Protein AF-A0A3B9R3S3-F1 (afdb_monomer)

Sequence (191 aa):
MKMKLLFAICLLCFYLGQGQYVSVDTAFENELIAQGIDSEGVSDGRILLSDALSTTSLNLSGSVNLVNNPPGLGLLNINGIEFFTNLEILRIEGNNIIDLDLTQNTLLRELRAWNNDMETLLINGLVNLQTVGLNFNSLTNVDFSSNSAIQELDITDNNLTTISMGNKANLGKLTLSNNPNISALNISGVD

pLDDT: mean 87.1, std 18.42, range [36.62, 98.88]

Radius of gyration: 19.68 Å; Cα contacts (8 Å, |Δi|>4): 465; chains: 1; bounding box: 40×24×69 Å

Structure (mmCIF, N/CA/C/O backbone):
data_AF-A0A3B9R3S3-F1
#
_entry.id   AF-A0A3B9R3S3-F1
#
loop_
_atom_site.group_PDB
_atom_site.id
_atom_site.type_symbol
_atom_site.label_atom_id
_atom_site.label_alt_id
_atom_site.label_comp_id
_atom_site.label_asym_id
_atom_site.label_entity_id
_atom_site.label_seq_id
_atom_site.pdbx_PDB_ins_code
_atom_site.Cartn_x
_atom_site.Cartn_y
_atom_site.Cartn_z
_atom_site.occupancy
_atom_site.B_iso_or_equiv
_atom_site.auth_seq_id
_atom_site.auth_comp_id
_atom_site.auth_asym_id
_atom_site.auth_atom_id
_atom_site.pdbx_PDB_model_num
ATOM 1 N N . MET A 1 1 ? -16.351 11.121 -46.053 1.00 52.06 1 MET A N 1
ATOM 2 C CA . MET A 1 1 ? -16.240 10.363 -44.780 1.00 52.06 1 MET A CA 1
ATOM 3 C C . MET A 1 1 ? -15.275 9.174 -44.828 1.00 52.06 1 MET A C 1
ATOM 5 O O . MET A 1 1 ? -14.600 8.968 -43.833 1.00 52.06 1 MET A O 1
ATOM 9 N N . LYS A 1 2 ? -15.113 8.437 -45.941 1.00 46.41 2 LYS A N 1
ATOM 10 C CA . LYS A 1 2 ? -14.230 7.246 -45.983 1.00 46.41 2 LYS A CA 1
ATOM 11 C C . LYS A 1 2 ? -12.715 7.521 -45.843 1.00 46.41 2 LYS A C 1
ATOM 13 O O . LYS A 1 2 ? -12.017 6.701 -45.270 1.00 46.41 2 LYS A O 1
ATOM 18 N N . MET A 1 3 ? -12.213 8.689 -46.263 1.00 41.72 3 MET A N 1
ATOM 19 C CA . MET A 1 3 ? -10.769 9.002 -46.207 1.00 41.72 3 MET A CA 1
ATOM 20 C C . MET A 1 3 ? -10.276 9.499 -44.832 1.00 41.72 3 MET A C 1
ATOM 22 O O . MET A 1 3 ? -9.120 9.297 -44.488 1.00 41.72 3 MET A O 1
ATOM 26 N N . LYS A 1 4 ? -11.159 10.087 -44.006 1.00 38.28 4 LYS A N 1
ATOM 27 C CA . LYS A 1 4 ? -10.845 10.469 -42.611 1.00 38.28 4 LYS A CA 1
ATOM 28 C C . LYS A 1 4 ? -10.865 9.265 -41.662 1.00 38.28 4 LYS A C 1
ATOM 30 O O . LYS A 1 4 ? -10.096 9.231 -40.712 1.00 38.28 4 LYS A O 1
ATOM 35 N N . LEU A 1 5 ? -11.700 8.264 -41.957 1.00 36.84 5 LEU A N 1
ATOM 36 C CA . LEU A 1 5 ? -11.752 7.011 -41.203 1.00 36.84 5 LEU A CA 1
ATOM 37 C C . LEU A 1 5 ? -10.491 6.162 -41.434 1.00 36.84 5 LEU A C 1
ATOM 39 O O . LEU A 1 5 ? -9.974 5.587 -40.489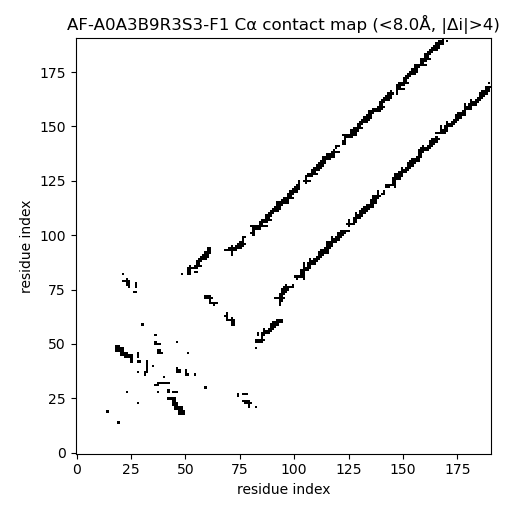 1.00 36.84 5 LEU A O 1
ATOM 43 N N . LEU A 1 6 ? -9.939 6.157 -42.654 1.00 36.62 6 LEU A N 1
ATOM 44 C CA . LEU A 1 6 ? -8.690 5.450 -42.960 1.00 36.62 6 LEU A CA 1
ATOM 45 C C . LEU A 1 6 ? -7.468 6.081 -42.262 1.00 36.62 6 LEU A C 1
ATOM 47 O O . LEU A 1 6 ? -6.590 5.359 -41.811 1.00 36.62 6 LEU A O 1
ATOM 51 N N . PHE A 1 7 ? -7.442 7.412 -42.104 1.00 41.38 7 PHE A N 1
ATOM 52 C CA . PHE A 1 7 ? -6.371 8.122 -41.387 1.00 41.38 7 PHE A CA 1
ATOM 53 C C . PHE A 1 7 ? -6.457 7.927 -39.863 1.00 41.38 7 PHE A C 1
ATOM 55 O O . PHE A 1 7 ? -5.432 7.756 -39.211 1.00 41.38 7 PHE A O 1
ATOM 62 N N . ALA A 1 8 ? -7.672 7.881 -39.301 1.00 40.78 8 ALA A N 1
ATOM 63 C CA . ALA A 1 8 ? -7.893 7.577 -37.885 1.00 40.78 8 ALA A CA 1
ATOM 64 C C . ALA A 1 8 ? -7.583 6.107 -37.550 1.00 40.78 8 ALA A C 1
ATOM 66 O O . ALA A 1 8 ? -6.965 5.833 -36.529 1.00 40.78 8 ALA A O 1
ATOM 67 N N . ILE A 1 9 ? -7.935 5.170 -38.440 1.00 44.53 9 ILE A N 1
ATOM 68 C CA . ILE A 1 9 ? -7.561 3.758 -38.298 1.00 44.53 9 ILE A CA 1
ATOM 69 C C . ILE A 1 9 ? -6.041 3.599 -38.442 1.00 44.53 9 ILE A C 1
ATOM 71 O O . ILE A 1 9 ? -5.448 2.925 -37.614 1.00 44.53 9 ILE A O 1
ATOM 75 N N . CYS A 1 10 ? -5.377 4.285 -39.383 1.00 40.34 10 CYS A N 1
ATOM 76 C CA . CYS A 1 10 ? -3.910 4.279 -39.462 1.00 40.34 10 CYS A CA 1
ATOM 77 C C . CYS A 1 10 ? -3.241 4.835 -38.191 1.00 40.34 10 CYS A C 1
ATOM 79 O O . CYS A 1 10 ? -2.271 4.242 -37.739 1.00 40.34 10 CYS A O 1
ATOM 81 N N . LEU A 1 11 ? -3.755 5.907 -37.577 1.00 42.34 11 LEU A N 1
ATOM 82 C CA . LEU A 1 11 ? -3.219 6.444 -36.314 1.00 42.34 11 LEU A CA 1
ATOM 83 C C . LEU A 1 11 ? -3.455 5.513 -35.111 1.00 42.34 11 LEU A C 1
ATOM 85 O O . LEU A 1 11 ? -2.566 5.384 -34.274 1.00 42.34 11 LEU A O 1
ATOM 89 N N . LEU A 1 12 ? -4.590 4.808 -35.054 1.00 44.38 12 LEU A N 1
ATOM 90 C CA . LEU A 1 12 ? -4.815 3.742 -34.069 1.00 44.38 12 LEU A CA 1
ATOM 91 C C . LEU A 1 12 ? -3.891 2.535 -34.311 1.00 44.38 12 LEU A C 1
ATOM 93 O O . LEU A 1 12 ? -3.345 1.993 -33.359 1.00 44.38 12 LEU A O 1
ATOM 97 N N . CYS A 1 13 ? -3.639 2.148 -35.565 1.00 45.53 13 CYS A N 1
ATOM 98 C CA . CYS A 1 13 ? -2.704 1.070 -35.903 1.00 45.53 13 CYS A CA 1
ATOM 99 C C . CYS A 1 13 ? -1.233 1.425 -35.622 1.00 45.53 13 CYS A C 1
ATOM 101 O O . CYS A 1 13 ? -0.450 0.523 -35.347 1.00 45.53 13 CYS A O 1
ATOM 103 N N . PHE A 1 14 ? -0.855 2.710 -35.663 1.00 43.12 14 PHE A N 1
ATOM 104 C CA . PHE A 1 14 ? 0.489 3.167 -35.283 1.00 43.12 14 PHE A CA 1
ATOM 105 C C . PHE A 1 14 ? 0.698 3.183 -33.758 1.00 43.12 14 PHE A C 1
ATOM 107 O O . PHE A 1 14 ? 1.792 2.857 -33.306 1.00 43.12 14 PHE A O 1
ATOM 114 N N . TYR A 1 15 ? -0.339 3.478 -32.963 1.00 45.41 15 TYR A N 1
ATOM 115 C CA . TYR A 1 15 ? -0.283 3.358 -31.496 1.00 45.41 15 TYR A CA 1
ATOM 116 C C . TYR A 1 15 ? -0.309 1.906 -31.006 1.00 45.41 15 TYR A C 1
ATOM 118 O O . TYR A 1 15 ? 0.273 1.603 -29.976 1.00 45.41 15 TYR A O 1
ATOM 126 N N . LEU A 1 16 ? -0.926 0.993 -31.758 1.00 46.12 16 LEU A N 1
ATOM 127 C CA . LEU A 1 16 ? -0.939 -0.442 -31.443 1.00 46.12 16 LEU A CA 1
ATOM 128 C C . LEU A 1 16 ? 0.417 -1.140 -31.683 1.00 46.12 16 LEU A C 1
ATOM 130 O O . LEU A 1 16 ? 0.543 -2.326 -31.393 1.00 46.12 16 LEU A O 1
ATOM 134 N N . GLY A 1 17 ? 1.410 -0.431 -32.237 1.00 47.78 17 GLY A N 1
ATOM 135 C CA . GLY A 1 17 ? 2.752 -0.951 -32.524 1.00 47.78 17 GLY A CA 1
ATOM 136 C C . GLY A 1 17 ? 3.866 -0.388 -31.638 1.00 47.78 17 GLY A C 1
ATOM 137 O O . GLY A 1 17 ? 5.027 -0.731 -31.850 1.00 47.78 17 GLY A O 1
ATOM 138 N N . GLN A 1 18 ? 3.548 0.489 -30.686 1.00 57.41 18 GLN A N 1
ATOM 139 C CA . GLN A 1 18 ? 4.473 0.965 -29.655 1.00 57.41 18 GLN A CA 1
ATOM 140 C C . GLN A 1 18 ? 3.858 0.601 -28.308 1.00 57.41 18 GLN A C 1
ATOM 142 O O . GLN A 1 18 ? 2.658 0.798 -28.117 1.00 57.41 18 GLN A O 1
ATOM 147 N N . GLY A 1 19 ? 4.646 0.036 -27.396 1.00 67.81 19 GLY A N 1
ATOM 148 C CA . GLY A 1 19 ? 4.168 -0.236 -26.048 1.00 67.81 19 GLY A CA 1
ATOM 149 C C . GLY A 1 19 ? 3.588 1.041 -25.431 1.00 67.81 19 GLY A C 1
ATOM 150 O O . GLY A 1 19 ? 4.163 2.119 -25.569 1.00 67.81 19 GLY A O 1
ATOM 151 N N . GLN A 1 20 ? 2.396 0.962 -24.838 1.00 89.81 20 GLN A N 1
ATOM 152 C CA . GLN A 1 20 ? 1.833 2.105 -24.124 1.00 89.81 20 GLN A CA 1
ATOM 153 C C . GLN A 1 20 ? 2.623 2.267 -22.827 1.00 89.81 20 GLN A C 1
ATOM 155 O O . GLN A 1 20 ? 2.639 1.338 -22.035 1.00 89.81 20 GLN A O 1
ATOM 160 N N . TYR A 1 21 ? 3.254 3.418 -22.609 1.00 94.69 21 TYR A N 1
ATOM 161 C CA . TYR A 1 21 ? 4.041 3.681 -21.402 1.00 94.69 21 TYR A CA 1
ATOM 162 C C . TYR A 1 21 ? 3.217 4.387 -20.328 1.00 94.69 21 TYR A C 1
ATOM 164 O O . TYR A 1 21 ? 2.340 5.200 -20.642 1.00 94.69 21 TYR A O 1
ATOM 172 N N . VAL A 1 22 ? 3.558 4.125 -19.071 1.00 95.81 22 VAL A N 1
ATOM 173 C CA . VAL A 1 22 ? 3.051 4.828 -17.887 1.00 95.81 22 VAL A CA 1
ATOM 174 C C . VAL A 1 22 ? 4.212 5.273 -17.007 1.00 95.81 22 VAL A C 1
ATOM 176 O O . VAL A 1 22 ? 5.243 4.612 -16.981 1.00 95.81 22 VAL A O 1
ATOM 179 N N . SER A 1 23 ? 4.067 6.408 -16.323 1.00 96.88 23 SER A N 1
ATOM 180 C CA . SER A 1 23 ? 5.135 6.952 -15.476 1.00 96.88 23 SER A CA 1
ATOM 181 C C . SER A 1 23 ? 5.177 6.242 -14.126 1.00 96.88 23 SER A C 1
ATOM 183 O O . SER A 1 23 ? 4.127 5.937 -13.562 1.00 96.88 23 SER A O 1
ATOM 185 N N . VAL A 1 24 ? 6.384 6.027 -13.611 1.00 97.19 24 VAL A N 1
ATOM 186 C CA . VAL A 1 24 ? 6.646 5.487 -12.272 1.00 97.19 24 VAL A CA 1
ATOM 187 C C . VAL A 1 24 ? 7.779 6.279 -11.610 1.00 97.19 24 VAL A C 1
ATOM 189 O O . VAL A 1 24 ? 8.595 6.899 -12.294 1.00 97.19 24 VAL A O 1
ATOM 192 N N . ASP A 1 25 ? 7.841 6.272 -10.279 1.00 97.81 25 ASP A N 1
ATOM 193 C CA . ASP A 1 25 ? 9.008 6.787 -9.552 1.00 97.81 25 ASP A CA 1
ATOM 194 C C . ASP A 1 25 ? 10.278 6.001 -9.920 1.00 97.81 25 ASP A C 1
ATOM 196 O O . ASP A 1 25 ? 10.246 4.779 -10.040 1.00 97.81 25 ASP A O 1
ATOM 200 N N . THR A 1 26 ? 11.410 6.688 -10.085 1.00 96.88 26 THR A N 1
ATOM 201 C CA . THR A 1 26 ? 12.667 6.067 -10.535 1.00 96.88 26 THR A CA 1
ATOM 202 C C . THR A 1 26 ? 13.215 5.029 -9.549 1.00 96.88 26 THR A C 1
ATOM 204 O O . THR A 1 26 ? 13.801 4.035 -9.972 1.00 96.88 26 THR A O 1
ATOM 207 N N . ALA A 1 27 ? 13.059 5.211 -8.233 1.00 96.31 27 ALA A N 1
ATOM 208 C CA . ALA A 1 27 ? 13.501 4.193 -7.277 1.00 96.31 27 ALA A CA 1
ATOM 209 C C . ALA A 1 27 ? 12.602 2.953 -7.358 1.00 96.31 27 ALA A C 1
ATOM 211 O O . ALA A 1 27 ? 13.110 1.835 -7.372 1.00 96.31 27 ALA A O 1
ATOM 212 N N . PHE A 1 28 ? 11.288 3.152 -7.497 1.00 97.50 28 PHE A N 1
ATOM 213 C CA . PHE A 1 28 ? 10.345 2.059 -7.727 1.00 97.50 28 PHE A CA 1
ATOM 214 C C . PHE A 1 28 ? 10.638 1.317 -9.045 1.00 97.50 28 PHE A C 1
ATOM 216 O O . PHE A 1 28 ? 10.723 0.092 -9.056 1.00 97.50 28 PHE A O 1
ATOM 223 N N . GLU A 1 29 ? 10.881 2.043 -10.134 1.00 98.25 29 GLU A N 1
ATOM 224 C CA . GLU A 1 29 ? 11.270 1.493 -11.436 1.00 98.25 29 GLU A CA 1
ATOM 225 C C . GLU A 1 29 ? 12.514 0.606 -11.355 1.00 98.25 29 GLU A C 1
ATOM 227 O O . GLU A 1 29 ? 12.517 -0.502 -11.882 1.00 98.25 29 GLU A O 1
ATOM 232 N N . ASN A 1 30 ? 13.556 1.048 -10.644 1.00 96.94 30 ASN A N 1
ATOM 233 C CA . ASN A 1 30 ? 14.771 0.252 -10.470 1.00 96.94 30 ASN A CA 1
ATOM 234 C C . ASN A 1 30 ? 14.487 -1.108 -9.811 1.00 96.94 30 ASN A C 1
ATOM 236 O O . ASN A 1 30 ? 15.112 -2.108 -10.169 1.00 96.94 30 ASN A O 1
ATOM 240 N N . GLU A 1 31 ? 13.514 -1.170 -8.902 1.00 96.69 31 GLU A N 1
ATOM 241 C CA . GLU A 1 31 ? 13.081 -2.427 -8.289 1.00 96.69 31 GLU A CA 1
ATOM 242 C C . GLU A 1 31 ? 12.241 -3.286 -9.240 1.00 96.69 31 GLU A C 1
ATOM 244 O O . GLU A 1 31 ? 12.360 -4.515 -9.238 1.00 96.69 31 GLU A O 1
ATOM 249 N N . LEU A 1 32 ? 11.436 -2.663 -10.106 1.00 97.56 32 LEU A N 1
ATOM 250 C CA . LEU A 1 32 ? 10.725 -3.363 -11.178 1.00 97.56 32 LEU A CA 1
ATOM 251 C C . LEU A 1 32 ? 11.705 -3.979 -12.186 1.00 97.56 32 LEU A C 1
ATOM 253 O O . LEU A 1 32 ? 11.522 -5.132 -12.581 1.00 97.56 32 LEU A O 1
ATOM 257 N N . ILE A 1 33 ? 12.776 -3.263 -12.542 1.00 97.94 33 ILE A N 1
ATOM 258 C CA . ILE A 1 33 ? 13.874 -3.770 -13.377 1.00 97.94 33 ILE A CA 1
ATOM 259 C C . ILE A 1 33 ? 14.577 -4.936 -12.676 1.00 97.94 33 ILE A C 1
ATOM 261 O O . ILE A 1 33 ? 14.791 -5.987 -13.282 1.00 97.94 33 ILE A O 1
ATOM 265 N N . ALA A 1 34 ? 14.905 -4.788 -11.388 1.00 95.38 34 ALA A N 1
ATOM 266 C CA . ALA A 1 34 ? 15.581 -5.829 -10.612 1.00 95.38 34 ALA A CA 1
ATOM 267 C C . ALA A 1 34 ? 14.763 -7.131 -10.522 1.00 95.38 34 ALA A C 1
ATOM 269 O O . ALA A 1 34 ? 15.337 -8.222 -10.480 1.00 95.38 34 ALA A O 1
ATOM 270 N N . GLN A 1 35 ? 13.431 -7.027 -10.533 1.00 95.44 35 GLN A N 1
ATOM 271 C CA . GLN A 1 35 ? 12.509 -8.167 -10.549 1.00 95.44 35 GLN A CA 1
ATOM 272 C C . GLN A 1 35 ? 12.192 -8.687 -11.961 1.00 95.44 35 GLN A C 1
ATOM 274 O O . GLN A 1 35 ? 11.501 -9.698 -12.091 1.00 95.44 35 GLN A O 1
ATOM 279 N N . GLY A 1 36 ? 12.695 -8.031 -13.012 1.00 96.94 36 GLY A N 1
ATOM 280 C CA . GLY A 1 36 ? 12.391 -8.360 -14.406 1.00 96.94 36 GLY A CA 1
ATOM 281 C C . GLY A 1 36 ? 10.941 -8.070 -14.807 1.00 96.94 36 GLY A C 1
ATOM 282 O O . GLY A 1 36 ? 10.453 -8.672 -15.761 1.00 96.94 36 GLY A O 1
ATOM 283 N N . ILE A 1 37 ? 10.254 -7.203 -14.055 1.00 97.38 37 ILE A N 1
ATOM 284 C CA . ILE A 1 37 ? 8.900 -6.733 -14.362 1.00 97.38 37 ILE A CA 1
ATOM 285 C C . ILE A 1 37 ? 8.968 -5.672 -15.454 1.00 97.38 37 ILE A C 1
ATOM 287 O O . ILE A 1 37 ? 8.250 -5.799 -16.437 1.00 97.38 37 ILE A O 1
ATOM 291 N N . ASP A 1 38 ? 9.838 -4.667 -15.303 1.00 97.75 38 ASP A N 1
ATOM 292 C CA . ASP A 1 38 ? 10.121 -3.731 -16.393 1.00 97.75 38 ASP A CA 1
ATOM 293 C C . ASP A 1 38 ? 10.941 -4.453 -17.467 1.00 97.75 38 ASP A C 1
ATOM 295 O O . ASP A 1 38 ? 12.149 -4.682 -17.328 1.00 97.75 38 ASP A O 1
ATOM 299 N N . SER A 1 39 ? 10.243 -4.876 -18.517 1.00 96.19 39 SER A N 1
ATOM 300 C CA . SER A 1 39 ? 10.773 -5.773 -19.542 1.00 96.19 39 SER A CA 1
ATOM 301 C C . SER A 1 39 ? 11.832 -5.121 -20.430 1.00 96.19 39 SER A C 1
ATOM 303 O O . SER A 1 39 ? 12.616 -5.823 -21.078 1.00 96.19 39 SER A O 1
ATOM 305 N N . GLU A 1 40 ? 11.882 -3.790 -20.447 1.00 94.94 40 GLU A N 1
ATOM 306 C CA . GLU A 1 40 ? 12.886 -3.032 -21.187 1.00 94.94 40 GLU A CA 1
ATOM 307 C C . GLU A 1 40 ? 14.205 -2.939 -20.419 1.00 94.94 40 GLU A C 1
ATOM 309 O O . GLU A 1 40 ? 15.269 -2.855 -21.039 1.00 94.94 40 GLU A O 1
ATOM 314 N N . GLY A 1 41 ? 14.154 -3.026 -19.085 1.00 96.31 41 GLY A N 1
ATOM 315 C CA . GLY A 1 41 ? 15.332 -3.011 -18.225 1.00 96.31 41 GLY A CA 1
ATOM 316 C C . GLY A 1 41 ? 16.086 -1.680 -18.261 1.00 96.31 41 GLY A C 1
ATOM 317 O O . GLY A 1 41 ? 17.307 -1.660 -18.071 1.00 96.31 41 GLY A O 1
ATOM 318 N N . VAL A 1 42 ? 15.388 -0.581 -18.560 1.00 96.00 42 VAL A N 1
ATOM 319 C CA . VAL A 1 42 ? 15.965 0.758 -18.696 1.00 96.00 42 VAL A CA 1
ATOM 320 C C . VAL A 1 42 ? 15.298 1.663 -17.681 1.00 96.00 42 VAL A C 1
ATOM 322 O O . VAL A 1 42 ? 14.105 1.888 -17.760 1.00 96.00 42 VAL A O 1
ATOM 325 N N . SER A 1 43 ? 16.082 2.240 -16.770 1.00 97.31 43 SER A N 1
ATOM 326 C CA . SER A 1 43 ? 15.537 3.229 -15.843 1.00 97.31 43 SER A CA 1
ATOM 327 C C . SER A 1 43 ? 15.382 4.581 -16.543 1.00 97.31 43 SER A C 1
ATOM 329 O O . SER A 1 43 ? 16.365 5.312 -16.724 1.00 97.31 43 SER A O 1
ATOM 331 N N . ASP A 1 44 ? 14.163 4.893 -16.984 1.00 96.75 44 ASP A N 1
ATOM 332 C CA . ASP A 1 44 ? 13.800 6.155 -17.634 1.00 96.75 44 ASP A CA 1
ATOM 333 C C . ASP A 1 44 ? 12.521 6.817 -17.068 1.00 96.75 44 ASP A C 1
ATOM 335 O O . ASP A 1 44 ? 12.014 7.793 -17.635 1.00 96.75 44 ASP A O 1
ATOM 339 N N . GLY A 1 45 ? 12.064 6.371 -15.893 1.00 97.12 45 GLY A N 1
ATOM 340 C CA . GLY A 1 45 ? 10.906 6.884 -15.156 1.00 97.12 45 GLY A CA 1
ATOM 341 C C . GLY A 1 45 ? 9.556 6.400 -15.691 1.00 97.12 45 GLY A C 1
ATOM 342 O O . GLY A 1 45 ? 8.526 7.056 -15.462 1.00 97.12 45 GLY A O 1
ATOM 343 N N . ARG A 1 46 ? 9.536 5.300 -16.448 1.00 96.88 46 ARG A N 1
ATOM 344 C CA . ARG A 1 46 ? 8.324 4.744 -17.054 1.00 96.88 46 ARG A CA 1
ATOM 345 C C . ARG A 1 46 ? 8.485 3.255 -17.335 1.00 96.88 46 ARG A C 1
ATOM 347 O O . ARG A 1 46 ? 9.563 2.765 -17.603 1.00 96.88 46 ARG A O 1
ATOM 354 N N . ILE A 1 47 ? 7.362 2.558 -17.366 1.00 97.38 47 ILE A N 1
ATOM 355 C CA . ILE A 1 47 ? 7.305 1.149 -17.765 1.00 97.38 47 ILE A CA 1
ATOM 356 C C . ILE A 1 47 ? 6.246 0.952 -18.840 1.00 97.38 47 ILE A C 1
ATOM 358 O O . ILE A 1 47 ? 5.362 1.803 -19.029 1.00 97.38 47 ILE A O 1
ATOM 362 N N . LEU A 1 48 ? 6.275 -0.198 -19.509 1.00 97.25 48 LEU A N 1
ATOM 363 C CA . LEU A 1 48 ? 5.147 -0.625 -20.322 1.00 97.25 48 LEU A CA 1
ATOM 364 C C . LEU A 1 48 ? 3.914 -0.853 -19.441 1.00 97.25 48 LEU A C 1
ATOM 366 O O . LEU A 1 48 ? 3.945 -1.555 -18.433 1.00 97.25 48 LEU A O 1
ATOM 370 N N . LEU A 1 49 ? 2.768 -0.340 -19.877 1.00 96.38 49 LEU A N 1
ATOM 371 C CA . LEU A 1 49 ? 1.476 -0.617 -19.258 1.00 96.38 49 LEU A CA 1
ATOM 372 C C . LEU A 1 49 ? 1.186 -2.123 -19.247 1.00 96.38 49 LEU A C 1
ATOM 374 O O . LEU A 1 49 ? 0.565 -2.617 -18.315 1.00 96.38 49 LEU A O 1
ATOM 378 N N . SER A 1 50 ? 1.640 -2.871 -20.257 1.00 96.69 50 SER A N 1
ATOM 379 C CA . SER A 1 50 ? 1.521 -4.333 -20.259 1.00 96.69 50 SER A CA 1
ATOM 380 C C . SER A 1 50 ? 2.243 -4.983 -19.083 1.00 96.69 50 SER A C 1
ATOM 382 O O . SER A 1 50 ? 1.730 -5.959 -18.540 1.00 96.69 50 SER A O 1
ATOM 384 N N . ASP A 1 51 ? 3.377 -4.431 -18.660 1.00 97.81 51 ASP A N 1
ATOM 385 C CA . ASP A 1 51 ? 4.174 -4.971 -17.560 1.00 97.81 51 ASP A CA 1
ATOM 386 C C . ASP A 1 51 ? 3.430 -4.757 -16.237 1.00 97.81 51 ASP A C 1
ATOM 388 O O . ASP A 1 51 ? 3.183 -5.717 -15.498 1.00 97.81 51 ASP A O 1
ATOM 392 N N . ALA A 1 52 ? 2.909 -3.543 -16.019 1.00 97.94 52 ALA A N 1
ATOM 393 C CA . ALA A 1 52 ? 2.028 -3.234 -14.890 1.00 97.94 52 ALA A CA 1
ATOM 394 C C . ALA A 1 52 ? 0.768 -4.119 -14.861 1.00 97.94 52 ALA A C 1
ATOM 396 O O . ALA A 1 52 ? 0.426 -4.692 -13.827 1.00 97.94 52 ALA A O 1
ATOM 397 N N . LEU A 1 53 ? 0.081 -4.270 -16.000 1.00 97.62 53 LEU A N 1
ATOM 398 C CA . LEU A 1 53 ? -1.157 -5.052 -16.097 1.00 97.62 53 LEU A CA 1
ATOM 399 C C . LEU A 1 53 ? -0.930 -6.565 -15.985 1.00 97.62 53 LEU A C 1
ATOM 401 O O . LEU A 1 53 ? -1.857 -7.287 -15.621 1.00 97.62 53 LEU A O 1
ATOM 405 N N . SER A 1 54 ? 0.261 -7.065 -16.314 1.00 97.88 54 SER A N 1
ATOM 406 C CA . SER A 1 54 ? 0.596 -8.488 -16.172 1.00 97.88 54 SER A CA 1
ATOM 407 C C . SER A 1 54 ? 1.003 -8.873 -14.745 1.00 97.88 54 SER A C 1
ATOM 409 O O . SER A 1 54 ? 0.999 -10.055 -14.399 1.00 97.88 54 SER A O 1
ATOM 411 N N . THR A 1 55 ? 1.314 -7.883 -13.907 1.00 98.56 55 THR A N 1
ATOM 412 C CA . THR A 1 55 ? 1.780 -8.084 -12.536 1.00 98.56 55 THR A CA 1
ATOM 413 C C . THR A 1 55 ? 0.601 -8.275 -11.581 1.00 98.56 55 THR A C 1
ATOM 415 O O . THR A 1 55 ? -0.205 -7.372 -11.373 1.00 98.56 55 THR A O 1
ATOM 418 N N . THR A 1 56 ? 0.523 -9.451 -10.953 1.00 98.69 56 THR A N 1
ATOM 419 C CA . THR A 1 56 ? -0.504 -9.784 -9.945 1.00 98.69 56 THR A CA 1
ATOM 420 C C . THR A 1 56 ? 0.040 -9.831 -8.518 1.00 98.69 56 THR A C 1
ATOM 422 O O . THR A 1 56 ? -0.722 -9.775 -7.555 1.00 98.69 56 THR A O 1
ATOM 425 N N . SER A 1 57 ? 1.359 -9.898 -8.354 1.00 98.56 57 SER A N 1
ATOM 426 C CA . SER A 1 57 ? 2.031 -9.877 -7.058 1.00 98.56 57 SER A CA 1
ATOM 427 C C . SER A 1 57 ? 3.295 -9.046 -7.171 1.00 98.56 57 SER A C 1
ATOM 429 O O . SER A 1 57 ? 4.118 -9.301 -8.047 1.00 98.56 57 SER A O 1
ATOM 431 N N . LEU A 1 58 ? 3.471 -8.109 -6.247 1.00 98.00 58 LEU A N 1
ATOM 432 C CA . LEU A 1 58 ? 4.617 -7.215 -6.209 1.00 98.00 58 LEU A CA 1
ATOM 433 C C . LEU A 1 58 ? 5.233 -7.242 -4.813 1.00 98.00 58 LEU A C 1
ATOM 435 O O . LEU A 1 58 ? 4.559 -6.968 -3.815 1.00 98.00 58 LEU A O 1
ATOM 439 N N . ASN A 1 59 ? 6.515 -7.601 -4.752 1.00 95.88 59 ASN A N 1
ATOM 440 C CA . ASN A 1 59 ? 7.267 -7.628 -3.509 1.00 95.88 59 ASN A CA 1
ATOM 441 C C . ASN A 1 59 ? 8.405 -6.609 -3.539 1.00 95.88 59 ASN A C 1
ATOM 443 O O . ASN A 1 59 ? 9.431 -6.834 -4.165 1.00 95.88 59 ASN A O 1
ATOM 447 N N . LEU A 1 60 ? 8.212 -5.509 -2.826 1.00 94.56 60 LEU A N 1
ATOM 448 C CA . LEU A 1 60 ? 9.169 -4.429 -2.604 1.00 94.56 60 LEU A CA 1
ATOM 449 C C . LEU A 1 60 ? 9.630 -4.389 -1.135 1.00 94.56 60 LEU A C 1
ATOM 451 O O . LEU A 1 60 ? 10.110 -3.362 -0.653 1.00 94.56 60 LEU A O 1
ATOM 455 N N . SER A 1 61 ? 9.458 -5.484 -0.386 1.00 89.19 61 SER A N 1
ATOM 456 C CA . SER A 1 61 ? 10.084 -5.624 0.929 1.00 89.19 61 SER A CA 1
ATOM 457 C C . SER A 1 61 ? 11.591 -5.829 0.745 1.00 89.19 61 SER A C 1
ATOM 459 O O . SER A 1 61 ? 11.996 -6.647 -0.088 1.00 89.19 61 SER A O 1
ATOM 461 N N . GLY A 1 62 ? 12.434 -5.154 1.530 1.00 70.88 62 GLY A N 1
ATOM 462 C CA . GLY A 1 62 ? 13.871 -5.461 1.526 1.00 70.88 62 GLY A CA 1
ATOM 463 C C . GLY A 1 62 ? 14.172 -6.850 2.103 1.00 70.88 62 GLY A C 1
ATOM 464 O O . GLY A 1 62 ? 13.309 -7.515 2.676 1.00 70.88 62 GLY A O 1
ATOM 465 N N . SER A 1 63 ? 15.418 -7.318 1.959 1.00 58.69 63 SER A N 1
ATOM 466 C CA . SER A 1 63 ? 15.830 -8.630 2.479 1.00 58.69 63 SER A CA 1
ATOM 467 C C . SER A 1 63 ? 15.626 -8.733 3.992 1.00 58.69 63 SER A C 1
ATOM 469 O O . SER A 1 63 ? 16.405 -8.197 4.780 1.00 58.69 63 SER A O 1
ATOM 471 N N . VAL A 1 64 ? 14.629 -9.522 4.394 1.00 51.69 64 VAL A N 1
ATOM 472 C CA . VAL A 1 64 ? 14.374 -9.924 5.781 1.00 51.69 64 VAL A CA 1
ATOM 473 C C . VAL A 1 64 ? 15.426 -10.955 6.218 1.00 51.69 64 VAL A C 1
ATOM 475 O O . VAL A 1 64 ? 15.136 -12.133 6.408 1.00 51.69 64 VAL A O 1
ATOM 478 N N . ASN A 1 65 ? 16.686 -10.540 6.372 1.00 51.09 65 ASN A N 1
ATOM 479 C CA . ASN A 1 65 ? 17.617 -11.306 7.198 1.00 51.09 65 ASN A CA 1
ATOM 480 C C . ASN A 1 65 ? 17.304 -10.981 8.666 1.00 51.09 65 ASN A C 1
ATOM 482 O O . ASN A 1 65 ? 17.570 -9.881 9.150 1.00 51.09 65 ASN A O 1
ATOM 486 N N . LEU A 1 66 ? 16.690 -11.961 9.338 1.00 46.78 66 LEU A N 1
ATOM 487 C CA . LEU A 1 66 ? 15.990 -11.927 10.635 1.00 46.78 66 LEU A CA 1
ATOM 488 C C . LEU A 1 66 ? 16.842 -11.583 11.873 1.00 46.78 66 LEU A C 1
ATOM 490 O O . LEU A 1 66 ? 16.554 -12.070 12.964 1.00 46.78 66 LEU A O 1
ATOM 494 N N . VAL A 1 67 ? 17.891 -10.771 11.750 1.00 54.38 67 VAL A N 1
ATOM 495 C CA . VAL A 1 67 ? 18.740 -10.460 12.907 1.00 54.38 67 VAL A CA 1
ATOM 496 C C . VAL A 1 67 ? 18.4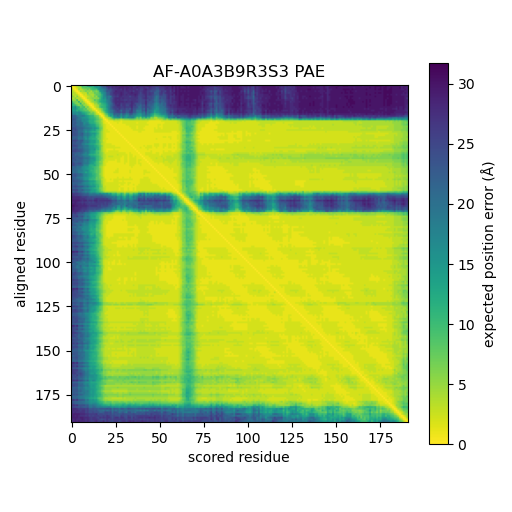96 -9.061 13.460 1.00 54.38 67 VAL A C 1
ATOM 498 O O . VAL A 1 67 ? 18.574 -8.930 14.669 1.00 54.38 6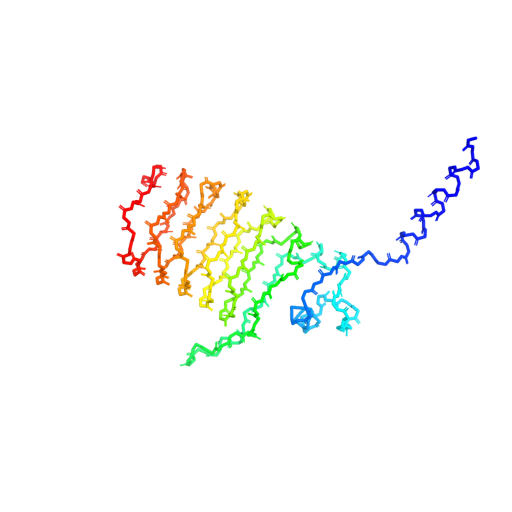7 VAL A O 1
ATOM 501 N N . ASN A 1 68 ? 18.129 -8.042 12.669 1.00 47.69 68 ASN A N 1
ATOM 502 C CA . ASN A 1 68 ? 17.941 -6.674 13.194 1.00 47.69 68 ASN A CA 1
ATOM 503 C C . ASN A 1 68 ? 17.084 -5.771 12.284 1.00 47.69 68 ASN A C 1
ATOM 505 O O . ASN A 1 68 ? 17.582 -4.725 11.885 1.00 47.69 68 ASN A O 1
ATOM 509 N N . ASN A 1 69 ? 15.854 -6.178 11.928 1.00 54.50 69 ASN A N 1
ATOM 510 C CA . ASN A 1 69 ? 14.891 -5.364 11.152 1.00 54.50 69 ASN A CA 1
ATOM 511 C C . ASN A 1 69 ? 15.580 -4.414 10.139 1.00 54.50 69 ASN A C 1
ATOM 513 O O . ASN A 1 69 ? 15.552 -3.197 10.342 1.00 54.50 69 ASN A O 1
ATOM 517 N N . PRO A 1 70 ? 16.348 -4.947 9.164 1.00 54.72 70 PRO A N 1
ATOM 518 C CA . PRO A 1 70 ? 17.113 -4.093 8.268 1.00 54.72 70 PRO A CA 1
ATOM 519 C C . PRO A 1 70 ? 16.148 -3.161 7.524 1.00 54.72 70 PRO A C 1
ATOM 521 O O . PRO A 1 70 ? 15.014 -3.572 7.258 1.00 54.72 70 PRO A O 1
ATOM 524 N N . PRO A 1 71 ? 16.571 -1.927 7.188 1.00 60.81 71 PRO A N 1
ATOM 525 C CA . PRO A 1 71 ? 15.768 -1.084 6.322 1.00 60.81 71 PRO A CA 1
ATOM 526 C C . PRO A 1 71 ? 15.484 -1.871 5.040 1.00 60.81 71 PRO A C 1
ATOM 528 O O . PRO A 1 71 ? 16.318 -2.654 4.576 1.00 60.81 71 PRO A O 1
ATOM 531 N N . GLY A 1 72 ? 14.273 -1.707 4.536 1.00 70.19 72 GLY A N 1
ATOM 532 C CA . GLY A 1 72 ? 13.772 -2.256 3.292 1.00 70.19 72 GLY A CA 1
ATOM 533 C C . GLY A 1 72 ? 14.586 -1.756 2.099 1.00 70.19 72 GLY A C 1
ATOM 534 O O . GLY A 1 72 ? 15.772 -1.454 2.196 1.00 70.19 72 GLY A O 1
ATOM 535 N N . LEU A 1 73 ? 13.947 -1.603 0.947 1.00 86.56 73 LEU A N 1
ATOM 536 C CA . LEU A 1 73 ? 14.603 -1.038 -0.239 1.00 86.56 73 LEU A CA 1
ATOM 537 C C . LEU A 1 73 ? 14.873 0.475 -0.084 1.00 86.56 73 LEU A C 1
ATOM 539 O O . LEU A 1 73 ? 15.543 1.084 -0.911 1.00 86.56 73 LEU A O 1
ATOM 543 N N . GLY A 1 74 ? 14.387 1.085 1.004 1.00 90.25 74 GLY A N 1
ATOM 544 C CA . GLY A 1 74 ? 14.539 2.509 1.288 1.00 90.25 74 GLY A CA 1
ATOM 545 C C . GLY A 1 74 ? 13.636 3.385 0.422 1.00 90.25 74 GLY A C 1
ATOM 546 O O . GLY A 1 74 ? 13.889 4.584 0.308 1.00 90.25 74 GLY A O 1
ATOM 547 N N . LEU A 1 75 ? 12.596 2.797 -0.180 1.00 94.06 75 LEU A N 1
ATOM 548 C CA . LEU A 1 75 ? 11.633 3.505 -1.019 1.00 94.06 75 LEU A CA 1
ATOM 549 C C . LEU A 1 75 ? 10.912 4.580 -0.203 1.00 94.06 75 LEU A C 1
ATOM 551 O O . LEU A 1 75 ? 10.443 4.314 0.902 1.00 94.06 75 LEU A O 1
ATOM 555 N N . LEU A 1 76 ? 10.818 5.786 -0.763 1.00 95.25 76 LEU A N 1
ATOM 556 C CA . LEU A 1 76 ? 10.073 6.902 -0.165 1.00 95.25 76 LEU A CA 1
ATOM 557 C C . LEU A 1 76 ? 8.626 6.963 -0.669 1.00 95.25 76 LEU A C 1
ATOM 559 O O . LEU A 1 76 ? 7.757 7.535 -0.020 1.00 95.25 76 LEU A O 1
ATOM 563 N N . ASN A 1 77 ? 8.377 6.404 -1.852 1.00 96.31 77 ASN A N 1
ATOM 564 C CA . ASN A 1 77 ? 7.070 6.290 -2.481 1.00 96.31 77 ASN A CA 1
ATOM 565 C C . ASN A 1 77 ? 7.103 5.148 -3.513 1.00 96.31 77 ASN A C 1
ATOM 567 O O . ASN A 1 77 ? 8.170 4.616 -3.824 1.00 96.31 77 ASN A O 1
ATOM 571 N N . ILE A 1 78 ? 5.934 4.800 -4.045 1.00 97.75 78 ILE A N 1
ATOM 572 C CA . ILE A 1 78 ? 5.773 3.870 -5.173 1.00 97.75 78 ILE A CA 1
ATOM 573 C C . ILE A 1 78 ? 4.841 4.473 -6.233 1.00 97.75 78 ILE A C 1
ATOM 575 O O . ILE A 1 78 ? 3.945 3.807 -6.747 1.00 97.75 78 ILE A O 1
ATOM 579 N N . ASN A 1 79 ? 5.006 5.768 -6.526 1.00 97.56 79 ASN A N 1
ATOM 580 C CA . ASN A 1 79 ? 4.167 6.472 -7.498 1.00 97.56 79 ASN A CA 1
ATOM 581 C C . ASN A 1 79 ? 4.166 5.729 -8.842 1.00 97.56 79 ASN A C 1
ATOM 583 O O . ASN A 1 79 ? 5.220 5.299 -9.318 1.00 97.56 79 ASN A O 1
ATOM 587 N N . GLY A 1 80 ? 2.983 5.573 -9.439 1.00 98.00 80 GLY A N 1
ATOM 588 C CA . GLY A 1 80 ? 2.740 4.701 -10.586 1.00 98.00 80 GLY A CA 1
ATOM 589 C C . GLY A 1 80 ? 2.143 3.336 -10.207 1.00 98.00 80 GLY A C 1
ATOM 590 O O . GLY A 1 80 ? 1.723 2.588 -11.094 1.00 98.00 80 GLY A O 1
ATOM 591 N N . ILE A 1 81 ? 2.029 3.006 -8.912 1.00 98.62 8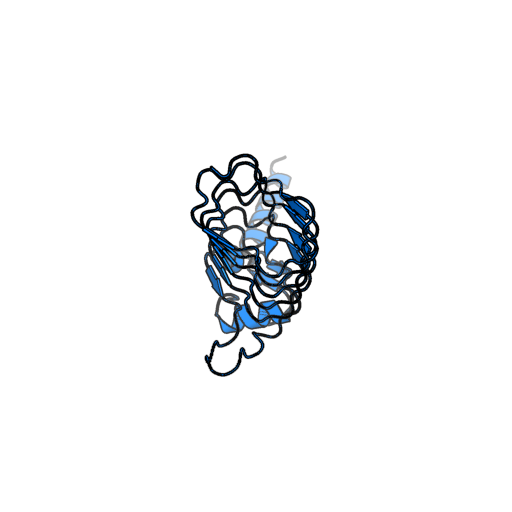1 ILE A N 1
ATOM 592 C CA . ILE A 1 81 ? 1.327 1.800 -8.435 1.00 98.62 81 ILE A CA 1
ATOM 593 C C . ILE A 1 81 ? -0.143 1.747 -8.888 1.00 98.62 81 ILE A C 1
ATOM 595 O O . ILE A 1 81 ? -0.703 0.662 -9.057 1.00 98.62 81 ILE A O 1
ATOM 599 N N . GLU A 1 82 ? -0.761 2.894 -9.176 1.00 98.38 82 GLU A N 1
ATOM 600 C CA . GLU A 1 82 ? -2.132 2.997 -9.675 1.00 98.38 82 GLU A CA 1
ATOM 601 C C . GLU A 1 82 ? -2.346 2.316 -11.041 1.00 98.38 82 GLU A C 1
ATOM 603 O O . GLU A 1 82 ? -3.473 1.949 -11.379 1.00 98.38 82 GLU A O 1
ATOM 608 N N . PHE A 1 83 ? -1.277 2.098 -11.818 1.00 98.12 83 PHE A N 1
ATOM 609 C CA . PHE A 1 83 ? -1.345 1.394 -13.103 1.00 98.12 83 PHE A CA 1
ATOM 610 C C . PHE A 1 83 ? -1.359 -0.136 -12.951 1.00 98.12 83 PHE A C 1
ATOM 612 O O . PHE A 1 83 ? -1.775 -0.844 -13.873 1.00 98.12 83 PHE A O 1
ATOM 619 N N . PHE A 1 84 ? -0.992 -0.661 -11.777 1.00 98.38 84 PHE A N 1
ATOM 620 C CA . PHE A 1 84 ? -0.986 -2.091 -11.447 1.00 98.38 84 PHE A CA 1
ATOM 621 C C . PHE A 1 84 ? -2.393 -2.559 -11.037 1.00 98.38 84 PHE A C 1
ATOM 623 O O . PHE A 1 84 ? -2.636 -3.052 -9.935 1.00 98.38 84 PHE A O 1
ATOM 630 N N . THR A 1 85 ? -3.367 -2.369 -11.927 1.00 98.25 85 THR A N 1
ATOM 631 C CA . THR A 1 85 ? -4.798 -2.601 -11.634 1.00 98.25 85 THR A CA 1
ATOM 632 C C . THR A 1 85 ? -5.165 -4.076 -11.423 1.00 98.25 85 THR A C 1
ATOM 634 O O . THR A 1 85 ? -6.188 -4.364 -10.804 1.00 98.25 85 THR A O 1
ATOM 637 N N . ASN A 1 86 ? -4.309 -5.004 -11.868 1.00 98.62 86 ASN A N 1
ATOM 638 C CA . ASN A 1 86 ? -4.452 -6.449 -11.653 1.00 98.62 86 ASN A CA 1
ATOM 639 C C . ASN A 1 86 ? -3.702 -6.973 -10.416 1.00 98.62 86 ASN A C 1
ATOM 641 O O . ASN A 1 86 ? -3.631 -8.183 -10.209 1.00 98.62 86 ASN A O 1
ATOM 645 N N . LEU A 1 87 ? -3.140 -6.081 -9.596 1.00 98.81 87 LEU A N 1
ATOM 646 C CA . LEU A 1 87 ? -2.382 -6.455 -8.410 1.00 98.81 87 LEU A CA 1
ATOM 647 C C . LEU A 1 87 ? -3.291 -7.058 -7.330 1.00 98.81 87 LEU A C 1
ATOM 649 O O . LEU A 1 87 ? -4.227 -6.414 -6.864 1.00 98.81 87 LEU A O 1
ATOM 653 N N . GLU A 1 88 ? -2.978 -8.279 -6.901 1.00 98.88 88 GLU A N 1
ATOM 654 C CA . GLU A 1 88 ? -3.664 -9.002 -5.824 1.00 98.88 88 GLU A CA 1
ATOM 655 C C . GLU A 1 88 ? -2.861 -8.995 -4.513 1.00 98.88 88 GLU A C 1
ATOM 657 O O . GLU A 1 88 ? -3.446 -9.045 -3.429 1.00 98.88 88 GLU A O 1
ATOM 662 N N . ILE A 1 89 ? -1.529 -8.929 -4.592 1.00 98.88 89 ILE A N 1
ATOM 663 C CA . ILE A 1 89 ? -0.629 -8.976 -3.431 1.00 98.88 89 ILE A CA 1
ATOM 664 C C . ILE A 1 89 ? 0.387 -7.839 -3.525 1.00 98.88 89 ILE A C 1
ATOM 666 O O . ILE A 1 89 ? 1.147 -7.769 -4.491 1.00 98.88 89 ILE A O 1
ATOM 670 N N . LEU A 1 90 ? 0.440 -6.999 -2.490 1.00 98.75 90 LEU A N 1
ATOM 671 C CA . LEU A 1 90 ? 1.435 -5.939 -2.346 1.00 98.75 90 LEU A CA 1
ATOM 672 C C . LEU A 1 90 ? 2.182 -6.083 -1.019 1.00 98.75 90 LEU A C 1
ATOM 674 O O . LEU A 1 90 ? 1.578 -6.116 0.057 1.00 98.75 90 LEU A O 1
ATOM 678 N N . ARG A 1 91 ? 3.510 -6.149 -1.114 1.00 97.69 91 ARG A N 1
ATOM 679 C CA . ARG A 1 91 ? 4.440 -6.220 0.016 1.00 97.69 91 ARG A CA 1
ATOM 680 C C . ARG A 1 91 ? 5.446 -5.089 -0.089 1.00 97.69 91 ARG A C 1
ATOM 682 O O . ARG A 1 91 ? 6.182 -5.034 -1.066 1.00 97.69 91 ARG A O 1
ATOM 689 N N . ILE A 1 92 ? 5.438 -4.169 0.865 1.00 96.88 92 ILE A N 1
ATOM 690 C CA . ILE A 1 92 ? 6.271 -2.951 0.866 1.00 96.88 92 ILE A CA 1
ATOM 691 C C . ILE A 1 92 ? 6.939 -2.728 2.224 1.00 96.88 92 ILE A C 1
ATOM 693 O O . ILE A 1 92 ? 7.243 -1.599 2.610 1.00 96.88 92 ILE A O 1
ATOM 697 N N . GLU A 1 93 ? 7.123 -3.796 2.990 1.00 93.94 93 GLU A N 1
ATOM 698 C CA . GLU A 1 93 ? 7.494 -3.682 4.398 1.00 93.94 93 GLU A CA 1
ATOM 699 C C . GLU A 1 93 ? 8.959 -3.290 4.574 1.00 93.94 93 GLU A C 1
ATOM 701 O O . GLU A 1 93 ? 9.833 -3.708 3.807 1.00 93.94 93 GLU A O 1
ATOM 706 N N . GLY A 1 94 ? 9.223 -2.484 5.602 1.00 92.19 94 GLY A N 1
ATOM 707 C CA . GLY A 1 94 ? 10.554 -1.968 5.900 1.00 92.19 94 GLY A CA 1
ATOM 708 C C . GLY A 1 94 ? 10.973 -0.739 5.093 1.00 92.19 94 GLY A C 1
ATOM 709 O O . GLY A 1 94 ? 12.123 -0.338 5.205 1.00 92.19 94 GLY A O 1
ATOM 710 N N . ASN A 1 95 ? 10.125 -0.147 4.255 1.00 93.88 95 ASN A N 1
ATOM 711 C CA . ASN A 1 95 ? 10.496 1.055 3.498 1.00 93.88 95 ASN A CA 1
ATOM 712 C C . ASN A 1 95 ? 10.294 2.343 4.322 1.00 93.88 95 ASN A C 1
ATOM 714 O O . ASN A 1 95 ? 10.050 2.283 5.520 1.00 93.88 95 ASN A O 1
ATOM 718 N N . ASN A 1 96 ? 10.431 3.508 3.686 1.00 94.31 96 ASN A N 1
ATOM 719 C CA . ASN A 1 96 ? 10.234 4.824 4.306 1.00 94.31 96 ASN A CA 1
ATOM 720 C C . ASN A 1 96 ? 9.052 5.550 3.633 1.00 94.31 96 ASN A C 1
ATOM 722 O O . ASN A 1 96 ? 9.130 6.739 3.318 1.00 94.31 96 ASN A O 1
ATOM 726 N N . ILE A 1 97 ? 7.990 4.807 3.299 1.00 96.62 97 ILE A N 1
ATOM 727 C CA . ILE A 1 97 ? 6.828 5.348 2.586 1.00 96.62 97 ILE A CA 1
ATOM 728 C C . ILE A 1 97 ? 5.988 6.171 3.560 1.00 96.62 97 ILE A C 1
ATOM 730 O O . ILE A 1 97 ? 5.613 5.667 4.616 1.00 96.62 97 ILE A O 1
ATOM 734 N N . ILE A 1 98 ? 5.679 7.415 3.185 1.00 97.00 98 ILE A N 1
ATOM 735 C CA . ILE A 1 98 ? 4.899 8.361 4.005 1.00 97.00 98 ILE A CA 1
ATOM 736 C C . ILE A 1 98 ? 3.423 8.381 3.585 1.00 97.00 98 ILE A C 1
ATOM 738 O O . ILE A 1 98 ? 2.527 8.371 4.428 1.00 97.00 98 ILE A O 1
ATOM 742 N N . ASP A 1 99 ? 3.160 8.360 2.280 1.00 97.62 99 ASP A N 1
ATOM 743 C CA . ASP A 1 99 ? 1.812 8.409 1.721 1.00 97.62 99 ASP A CA 1
ATOM 744 C C . ASP A 1 99 ? 1.611 7.256 0.739 1.00 97.62 99 ASP A C 1
ATOM 746 O O . ASP A 1 99 ? 2.466 6.990 -0.112 1.00 97.62 99 ASP A O 1
ATOM 750 N N . LEU A 1 100 ? 0.466 6.582 0.842 1.00 98.44 100 LEU A N 1
ATOM 751 C CA . LEU A 1 100 ? 0.123 5.466 -0.029 1.00 98.44 100 LEU A CA 1
ATOM 752 C C . LEU A 1 100 ? -1.336 5.539 -0.490 1.00 98.44 100 LEU A C 1
ATOM 754 O O . LEU A 1 100 ? -2.262 5.437 0.317 1.00 98.44 100 LEU A O 1
ATOM 758 N N . ASP A 1 101 ? -1.539 5.658 -1.802 1.00 98.62 101 ASP A N 1
ATOM 759 C CA . ASP A 1 101 ? -2.848 5.556 -2.449 1.00 98.62 101 ASP A CA 1
ATOM 760 C C . ASP A 1 101 ? -2.939 4.259 -3.257 1.00 98.62 101 ASP A C 1
ATOM 762 O O . ASP A 1 101 ? -2.180 4.044 -4.198 1.00 98.62 101 ASP A O 1
ATOM 766 N N . LEU A 1 102 ? -3.875 3.390 -2.872 1.00 98.75 102 LEU A N 1
ATOM 767 C CA . LEU A 1 102 ? -4.152 2.115 -3.534 1.00 98.75 102 LEU A CA 1
ATOM 768 C C . LEU A 1 102 ? -5.564 2.064 -4.121 1.00 98.75 102 LEU A C 1
ATOM 770 O O . LEU A 1 102 ? -6.051 0.988 -4.461 1.00 98.75 102 LEU A O 1
ATOM 774 N N . THR A 1 103 ? -6.258 3.198 -4.246 1.00 98.31 103 THR A N 1
ATOM 775 C CA . THR A 1 103 ? -7.672 3.239 -4.664 1.00 98.31 103 THR A CA 1
ATOM 776 C C . THR A 1 103 ? -7.927 2.656 -6.059 1.00 98.31 103 THR A C 1
ATOM 778 O O . THR A 1 103 ? -9.053 2.252 -6.351 1.00 98.31 103 THR A O 1
ATOM 781 N N . GLN A 1 104 ? -6.901 2.562 -6.915 1.00 98.19 104 GLN A N 1
ATOM 782 C CA . GLN A 1 104 ? -6.998 1.935 -8.242 1.00 98.19 104 GLN A CA 1
ATOM 783 C C . GLN A 1 104 ? -6.698 0.425 -8.239 1.00 98.19 104 GLN A C 1
ATOM 785 O O . GLN A 1 104 ? -7.081 -0.282 -9.174 1.00 98.19 104 GLN A O 1
ATOM 790 N N . ASN A 1 105 ? -6.087 -0.117 -7.182 1.00 98.62 105 ASN A N 1
ATOM 791 C CA . ASN A 1 105 ? -5.703 -1.529 -7.082 1.00 98.62 105 ASN A CA 1
ATOM 792 C C . ASN A 1 105 ? -6.873 -2.393 -6.575 1.00 98.62 105 ASN A C 1
ATOM 794 O O . ASN A 1 105 ? -6.752 -3.144 -5.615 1.00 98.62 105 ASN A O 1
ATOM 798 N N . THR A 1 106 ? -8.045 -2.278 -7.205 1.00 98.38 106 THR A N 1
ATOM 799 C CA . THR A 1 106 ? -9.328 -2.846 -6.721 1.00 98.38 106 THR A CA 1
ATOM 800 C C . THR A 1 106 ? -9.368 -4.377 -6.584 1.00 98.38 106 THR A C 1
ATOM 802 O O . THR A 1 106 ? -10.253 -4.923 -5.913 1.00 98.38 106 THR A O 1
ATOM 805 N N . LEU A 1 107 ? -8.406 -5.077 -7.189 1.00 98.75 107 LEU A N 1
ATOM 806 C CA . LEU A 1 107 ? -8.229 -6.524 -7.070 1.00 98.75 107 LEU A CA 1
ATOM 807 C C . LEU A 1 107 ? -7.324 -6.940 -5.898 1.00 98.75 107 LEU A C 1
ATOM 809 O O . LEU A 1 107 ? -7.183 -8.136 -5.657 1.00 98.75 107 LEU A O 1
ATOM 813 N N . LEU A 1 108 ? -6.778 -5.991 -5.129 1.00 98.88 108 LEU A N 1
ATOM 814 C CA . LEU A 1 108 ? -5.877 -6.273 -4.015 1.00 98.88 108 LEU A CA 1
ATOM 815 C C . LEU A 1 108 ? -6.571 -7.087 -2.913 1.00 98.88 108 LEU A C 1
ATOM 817 O O . LEU A 1 108 ? -7.674 -6.763 -2.463 1.00 98.88 108 LEU A O 1
ATOM 821 N N . ARG A 1 109 ? -5.888 -8.140 -2.464 1.00 98.88 109 ARG A N 1
ATOM 822 C CA . ARG A 1 109 ? -6.331 -9.094 -1.438 1.00 98.88 109 ARG A CA 1
ATOM 823 C C . ARG A 1 109 ? -5.421 -9.096 -0.219 1.00 98.88 109 ARG A C 1
ATOM 825 O O . ARG A 1 109 ? -5.908 -9.254 0.900 1.00 98.88 109 ARG A O 1
ATOM 832 N N . GLU A 1 110 ? -4.125 -8.894 -0.424 1.00 98.88 110 GLU A N 1
ATOM 833 C CA . GLU A 1 110 ? -3.124 -8.823 0.640 1.00 98.88 110 GLU A CA 1
ATOM 834 C C . GLU A 1 110 ? -2.332 -7.519 0.522 1.00 98.88 110 GLU A C 1
ATOM 836 O O . GLU A 1 110 ? -1.711 -7.252 -0.508 1.00 98.88 110 GLU A O 1
ATOM 841 N N . LEU A 1 111 ? -2.335 -6.738 1.602 1.00 98.81 111 LEU A N 1
ATOM 842 C CA . LEU A 1 111 ? -1.449 -5.598 1.795 1.00 98.81 111 LEU A CA 1
ATOM 843 C C . LEU A 1 111 ? -0.582 -5.856 3.024 1.00 98.81 111 LEU A C 1
ATOM 845 O O . LEU A 1 111 ? -1.081 -5.911 4.152 1.00 98.81 111 LEU A O 1
ATOM 849 N N . ARG A 1 112 ? 0.728 -5.960 2.817 1.00 98.06 112 ARG A N 1
ATOM 850 C CA . ARG A 1 112 ? 1.694 -5.890 3.907 1.00 98.06 112 ARG A CA 1
ATOM 851 C C . ARG A 1 112 ? 2.544 -4.646 3.736 1.00 98.06 112 ARG A C 1
ATOM 853 O O . ARG A 1 112 ? 3.250 -4.502 2.742 1.00 98.06 112 ARG A O 1
ATOM 860 N N . ALA A 1 113 ? 2.462 -3.755 4.711 1.00 97.19 113 ALA A N 1
ATOM 861 C CA . ALA A 1 113 ? 3.126 -2.462 4.685 1.00 97.19 113 ALA A CA 1
ATOM 862 C C . ALA A 1 113 ? 3.600 -2.043 6.087 1.00 97.19 113 ALA A C 1
ATOM 864 O O . ALA A 1 113 ? 3.611 -0.864 6.441 1.00 97.19 113 ALA A O 1
ATOM 865 N N . TRP A 1 114 ? 3.973 -3.024 6.910 1.00 95.81 114 TRP A N 1
ATOM 866 C CA . TRP A 1 114 ? 4.504 -2.773 8.244 1.00 95.81 114 TRP A CA 1
ATOM 867 C C . TRP A 1 114 ? 5.916 -2.180 8.196 1.00 95.81 114 TRP A C 1
ATOM 869 O O . TRP A 1 114 ? 6.637 -2.372 7.215 1.00 95.81 114 TRP A O 1
ATOM 879 N N . ASN A 1 115 ? 6.303 -1.477 9.264 1.00 94.12 115 ASN A N 1
ATOM 880 C CA . ASN A 1 115 ? 7.596 -0.799 9.392 1.00 94.12 115 ASN A CA 1
ATOM 881 C C . ASN A 1 115 ? 7.857 0.159 8.219 1.00 94.12 115 ASN A C 1
ATOM 883 O O . ASN A 1 115 ? 8.755 -0.066 7.413 1.00 94.12 115 ASN A O 1
ATOM 887 N N . ASN A 1 116 ? 7.003 1.173 8.114 1.00 95.25 116 ASN A N 1
ATOM 888 C CA . ASN A 1 116 ? 7.151 2.328 7.232 1.00 95.25 116 ASN A CA 1
ATOM 889 C C . ASN A 1 116 ? 6.931 3.609 8.059 1.00 95.25 116 ASN A C 1
ATOM 891 O O . ASN A 1 116 ? 6.698 3.547 9.266 1.00 95.25 116 ASN A O 1
ATOM 895 N N . ASP A 1 117 ? 6.969 4.768 7.407 1.00 95.94 117 ASP A N 1
ATOM 896 C CA . ASP A 1 117 ? 6.688 6.064 8.026 1.00 95.94 117 ASP A CA 1
ATOM 897 C C . ASP A 1 117 ? 5.286 6.578 7.651 1.00 95.94 117 ASP A C 1
ATOM 899 O O . ASP A 1 117 ? 5.062 7.786 7.609 1.00 95.94 117 ASP A O 1
ATOM 903 N N . MET A 1 118 ? 4.328 5.682 7.350 1.00 97.50 118 MET A N 1
ATOM 904 C CA . MET A 1 118 ? 3.065 6.107 6.742 1.00 97.50 118 MET A CA 1
ATOM 905 C C . MET A 1 118 ? 2.253 6.999 7.676 1.00 97.50 118 MET A C 1
ATOM 907 O O . MET A 1 118 ? 1.895 6.600 8.786 1.00 97.50 118 MET A O 1
ATOM 911 N N . GLU A 1 119 ? 1.895 8.175 7.171 1.00 97.56 119 GLU A N 1
ATOM 912 C CA . GLU A 1 119 ? 0.956 9.116 7.779 1.00 97.56 119 GLU A CA 1
ATOM 913 C C . GLU A 1 119 ? -0.418 9.038 7.098 1.00 97.56 119 GLU A C 1
ATOM 915 O O . GLU A 1 119 ? -1.444 9.144 7.782 1.00 97.56 119 GLU A O 1
ATOM 920 N N . THR A 1 120 ? -0.442 8.772 5.782 1.00 97.62 120 THR A N 1
ATOM 921 C CA . THR A 1 120 ? -1.667 8.672 4.976 1.00 97.62 120 THR A CA 1
ATOM 922 C C . THR A 1 120 ? -1.765 7.333 4.251 1.00 97.62 120 THR A C 1
ATOM 924 O O . THR A 1 120 ? -0.848 6.915 3.545 1.00 97.62 120 THR A O 1
ATOM 927 N N . LEU A 1 121 ? -2.934 6.699 4.351 1.00 98.44 121 LEU A N 1
ATOM 928 C CA . LEU A 1 121 ? -3.283 5.499 3.595 1.00 98.44 121 LEU A CA 1
ATOM 929 C C . LEU A 1 121 ? -4.680 5.641 2.977 1.00 98.44 121 LEU A C 1
ATOM 931 O O . LEU A 1 121 ? -5.669 5.790 3.698 1.00 98.44 121 LEU A O 1
ATOM 935 N N . LEU A 1 122 ? -4.776 5.531 1.649 1.00 98.38 122 LEU A N 1
ATOM 936 C CA . LEU A 1 122 ? -6.040 5.533 0.910 1.00 98.38 122 LEU A CA 1
ATOM 937 C C . LEU A 1 122 ? -6.311 4.146 0.313 1.00 98.38 122 LEU A C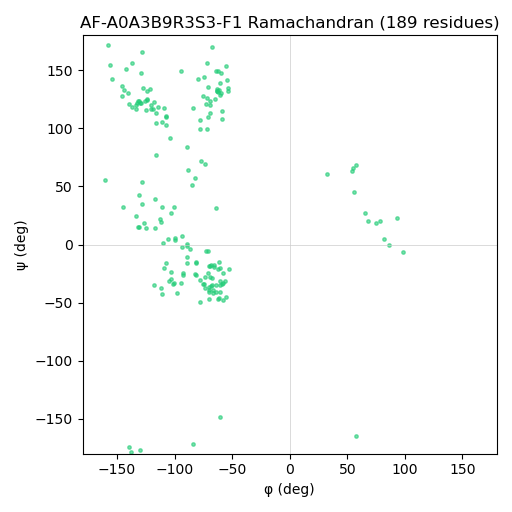 1
ATOM 939 O O . LEU A 1 122 ? -5.723 3.745 -0.685 1.00 98.38 122 LEU A O 1
ATOM 943 N N . ILE A 1 123 ? -7.245 3.419 0.928 1.00 98.31 123 ILE A N 1
ATOM 944 C CA . ILE A 1 123 ? -7.643 2.045 0.547 1.00 98.31 123 ILE A CA 1
ATOM 945 C C . ILE A 1 123 ? -9.157 1.912 0.325 1.00 98.31 123 ILE A C 1
ATOM 947 O O . ILE A 1 123 ? -9.723 0.814 0.348 1.00 98.31 123 ILE A O 1
ATOM 951 N N . ASN A 1 124 ? -9.836 3.042 0.129 1.00 94.62 124 ASN A N 1
ATOM 952 C CA . ASN A 1 124 ? -11.275 3.076 -0.091 1.00 94.62 124 ASN A CA 1
ATOM 953 C C . ASN A 1 124 ? -11.642 2.314 -1.370 1.00 94.62 124 ASN A C 1
ATOM 955 O O . ASN A 1 124 ? -11.051 2.534 -2.423 1.00 94.62 124 ASN A O 1
ATOM 959 N N . GLY A 1 125 ? -12.639 1.433 -1.285 1.00 92.31 125 GLY A N 1
ATOM 960 C CA . GLY A 1 125 ? -13.113 0.641 -2.424 1.00 92.31 125 GLY A CA 1
ATOM 961 C C . GLY A 1 125 ? -12.359 -0.671 -2.662 1.00 92.31 125 GLY A C 1
ATOM 962 O O . GLY A 1 125 ? -12.754 -1.426 -3.550 1.00 92.31 125 GLY A O 1
ATOM 963 N N . LEU A 1 126 ? -11.347 -1.007 -1.849 1.00 98.25 126 LEU A N 1
ATOM 964 C CA . LEU A 1 126 ? -10.680 -2.314 -1.906 1.00 98.25 126 LEU A CA 1
ATOM 965 C C . LEU A 1 126 ? -11.542 -3.396 -1.240 1.00 98.25 126 LEU A C 1
ATOM 967 O O . LEU A 1 126 ? -11.260 -3.870 -0.137 1.00 98.25 126 LEU A O 1
ATOM 971 N N . VAL A 1 127 ? -12.639 -3.759 -1.908 1.00 97.75 127 VAL A N 1
ATOM 972 C CA . VAL A 1 127 ? -13.662 -4.691 -1.403 1.00 97.75 127 VAL A CA 1
ATOM 973 C C . VAL A 1 127 ? -13.173 -6.136 -1.298 1.00 97.75 127 VAL A C 1
ATOM 975 O O . VAL A 1 127 ? -13.781 -6.912 -0.569 1.00 97.75 127 VAL A O 1
ATOM 978 N N . ASN A 1 128 ? -12.082 -6.482 -1.990 1.00 98.38 128 ASN A N 1
ATOM 979 C CA . ASN A 1 128 ? -11.466 -7.812 -1.974 1.00 98.38 128 ASN A CA 1
ATOM 980 C C . ASN A 1 128 ? -10.338 -7.951 -0.938 1.00 98.38 128 ASN A C 1
ATOM 982 O O . ASN A 1 128 ? -9.782 -9.040 -0.800 1.00 98.38 128 ASN A O 1
ATOM 986 N N . LEU A 1 129 ? -10.004 -6.876 -0.215 1.00 98.69 129 LEU A N 1
ATOM 987 C CA . LEU A 1 129 ? -8.888 -6.846 0.727 1.00 98.69 129 LEU A CA 1
ATOM 988 C C . LEU A 1 129 ? -9.191 -7.726 1.948 1.00 98.69 129 LEU A C 1
ATOM 990 O O . LEU A 1 129 ? -10.175 -7.496 2.649 1.00 98.69 129 LEU A O 1
ATOM 994 N N . GLN A 1 130 ? -8.356 -8.739 2.184 1.00 98.62 130 GLN A N 1
ATOM 995 C CA . GLN A 1 130 ? -8.552 -9.792 3.190 1.00 98.62 130 GLN A CA 1
ATOM 996 C C . GLN A 1 130 ? -7.545 -9.690 4.337 1.00 98.62 130 GLN A C 1
ATOM 998 O O . GLN A 1 130 ? -7.927 -9.821 5.502 1.00 98.62 130 GLN A O 1
ATOM 1003 N N . THR A 1 131 ? -6.279 -9.434 4.010 1.00 98.75 131 THR A N 1
ATOM 1004 C CA . THR A 1 131 ? -5.178 -9.384 4.978 1.00 98.75 131 THR A CA 1
ATOM 1005 C C . THR A 1 131 ? -4.478 -8.040 4.890 1.00 98.75 131 THR A C 1
ATOM 1007 O O . THR A 1 131 ? -4.013 -7.650 3.817 1.00 98.75 131 THR A O 1
ATOM 1010 N N . VAL A 1 132 ? -4.400 -7.345 6.024 1.00 98.69 132 VAL A N 1
ATOM 1011 C CA . VAL A 1 132 ? -3.819 -6.005 6.118 1.00 98.69 132 VAL A CA 1
ATOM 1012 C C . VAL A 1 132 ? -2.873 -5.927 7.314 1.00 98.69 132 VAL A C 1
ATOM 1014 O O . VAL A 1 132 ? -3.298 -6.067 8.461 1.00 98.69 132 VAL A O 1
ATOM 1017 N N . GLY A 1 133 ? -1.590 -5.691 7.043 1.00 98.25 133 GLY A N 1
ATOM 1018 C CA . GLY A 1 133 ? -0.570 -5.429 8.060 1.00 98.25 133 GLY A CA 1
ATOM 1019 C C . GLY A 1 133 ? 0.002 -4.023 7.912 1.00 98.25 133 GLY A C 1
ATOM 1020 O O . GLY A 1 133 ? 0.683 -3.743 6.928 1.00 98.25 133 GLY A O 1
ATOM 1021 N N . LEU A 1 134 ? -0.265 -3.164 8.893 1.00 98.31 134 LEU A N 1
ATOM 1022 C CA . LEU A 1 134 ? 0.129 -1.750 8.952 1.00 98.31 134 LEU A CA 1
ATOM 1023 C C . LEU A 1 134 ? 0.904 -1.422 10.235 1.00 98.31 134 LEU A C 1
ATOM 1025 O O . LEU A 1 134 ? 1.047 -0.253 10.597 1.00 98.31 134 LEU A O 1
ATOM 1029 N N . ASN A 1 135 ? 1.378 -2.437 10.956 1.00 96.75 135 ASN A N 1
ATOM 1030 C CA . ASN A 1 135 ? 2.051 -2.234 12.229 1.00 96.75 135 ASN A CA 1
ATOM 1031 C C . ASN A 1 135 ? 3.368 -1.453 12.085 1.00 96.75 135 ASN A C 1
ATOM 1033 O O . ASN A 1 135 ? 4.044 -1.584 11.068 1.00 96.75 135 ASN A O 1
ATOM 1037 N N . PHE A 1 136 ? 3.744 -0.684 13.109 1.00 96.38 136 PHE A N 1
ATOM 1038 C CA . PHE A 1 136 ? 4.911 0.213 13.083 1.00 96.38 136 PHE A CA 1
ATOM 1039 C C . PHE A 1 136 ? 4.829 1.232 11.935 1.00 96.38 136 PHE A C 1
ATOM 1041 O O . PHE A 1 136 ? 5.575 1.149 10.962 1.00 96.38 136 PHE A O 1
ATOM 1048 N N . ASN A 1 137 ? 3.876 2.155 12.048 1.00 97.69 137 ASN A N 1
ATOM 1049 C CA . ASN A 1 137 ? 3.706 3.308 11.162 1.00 97.69 137 ASN A CA 1
ATOM 1050 C C . ASN A 1 137 ? 3.326 4.546 12.000 1.00 97.69 137 ASN A C 1
ATOM 1052 O O . ASN A 1 137 ? 3.291 4.493 13.231 1.00 97.69 137 ASN A O 1
ATOM 1056 N N . SER A 1 138 ? 3.022 5.665 11.341 1.00 97.50 138 SER A N 1
ATOM 1057 C CA . SER A 1 138 ? 2.652 6.935 11.978 1.00 97.50 138 SER A CA 1
ATOM 1058 C C . SER A 1 138 ? 1.189 7.332 11.730 1.00 97.50 138 SER A C 1
ATOM 1060 O O . SER A 1 138 ? 0.828 8.501 11.883 1.00 97.50 138 SER A O 1
ATOM 1062 N N . LEU A 1 139 ? 0.316 6.373 11.392 1.00 97.62 139 LEU A N 1
ATOM 1063 C CA . LEU A 1 139 ? -1.069 6.642 11.000 1.00 97.62 139 LEU A CA 1
ATOM 1064 C C . LEU A 1 139 ? -1.848 7.271 12.161 1.00 97.62 139 LEU A C 1
ATOM 1066 O O . LEU A 1 139 ? -1.837 6.768 13.286 1.00 97.62 139 LEU A O 1
ATOM 1070 N N . THR A 1 140 ? -2.573 8.354 11.876 1.00 95.75 140 THR A N 1
ATOM 1071 C CA . THR A 1 140 ? -3.418 9.056 12.865 1.00 95.75 140 THR A CA 1
ATOM 1072 C C . THR A 1 140 ? -4.907 8.759 12.703 1.00 95.75 140 THR A C 1
ATOM 1074 O O . THR A 1 140 ? -5.685 8.900 13.653 1.00 95.75 140 THR A O 1
ATOM 1077 N N . ASN A 1 141 ? -5.309 8.353 11.501 1.00 93.25 141 ASN A N 1
ATOM 1078 C CA . ASN A 1 141 ? -6.662 7.973 11.132 1.00 93.25 141 ASN A CA 1
ATOM 1079 C C . ASN A 1 141 ? -6.604 7.011 9.940 1.00 93.25 141 ASN A C 1
ATOM 1081 O O . ASN A 1 141 ? -5.758 7.168 9.063 1.00 93.25 141 ASN A O 1
ATOM 1085 N N . VAL A 1 142 ? -7.488 6.014 9.921 1.00 93.62 142 VAL A N 1
ATOM 1086 C CA . VAL A 1 142 ? -7.656 5.106 8.778 1.00 93.62 142 VAL A CA 1
ATOM 1087 C C . VAL A 1 142 ? -9.127 4.721 8.660 1.00 93.62 142 VAL A C 1
ATOM 1089 O O . VAL A 1 142 ? -9.786 4.420 9.664 1.00 93.62 142 VAL A O 1
ATOM 1092 N N . ASP A 1 143 ? -9.637 4.726 7.430 1.00 94.94 143 ASP A N 1
ATOM 1093 C CA . ASP A 1 143 ? -10.999 4.312 7.111 1.00 94.94 143 ASP A CA 1
ATOM 1094 C C . ASP A 1 143 ? -11.011 2.957 6.396 1.00 94.94 143 ASP A C 1
ATOM 1096 O O . ASP A 1 143 ? -10.615 2.841 5.239 1.00 94.94 143 ASP A O 1
ATOM 1100 N N . PHE A 1 144 ? -11.496 1.934 7.100 1.00 95.06 144 PHE A N 1
ATOM 1101 C CA . PHE A 1 144 ? -11.727 0.591 6.576 1.00 95.06 144 PHE A CA 1
ATOM 1102 C C . PHE A 1 144 ? -13.192 0.338 6.209 1.00 95.06 144 PHE A C 1
ATOM 1104 O O . PHE A 1 144 ? -13.555 -0.797 5.892 1.00 95.06 144 PHE A O 1
ATOM 1111 N N . SER A 1 145 ? -14.077 1.337 6.284 1.00 93.62 145 SER A N 1
ATOM 1112 C CA . SER A 1 145 ? -15.534 1.151 6.193 1.00 93.62 145 SER A CA 1
ATOM 1113 C C . SER A 1 145 ? -15.989 0.448 4.911 1.00 93.62 145 SER A C 1
ATOM 1115 O O . SER A 1 145 ? -16.942 -0.333 4.948 1.00 93.62 145 SER A O 1
ATOM 1117 N N . SER A 1 146 ? -15.272 0.648 3.803 1.00 95.19 146 SER A N 1
ATOM 1118 C CA . SER A 1 146 ? -15.556 0.023 2.504 1.00 95.19 146 SER A CA 1
ATOM 1119 C C . SER A 1 146 ? -14.862 -1.335 2.281 1.00 95.19 146 SER A C 1
ATOM 1121 O O . SER A 1 146 ? -15.230 -2.074 1.367 1.00 95.19 146 SER A O 1
ATOM 1123 N N . ASN A 1 147 ? -13.914 -1.726 3.139 1.00 96.94 147 ASN A N 1
ATOM 1124 C CA . ASN A 1 147 ? -13.127 -2.961 3.017 1.00 96.94 147 ASN A CA 1
ATOM 1125 C C . ASN A 1 147 ? -13.829 -4.145 3.704 1.00 96.94 147 ASN A C 1
ATOM 1127 O O . ASN A 1 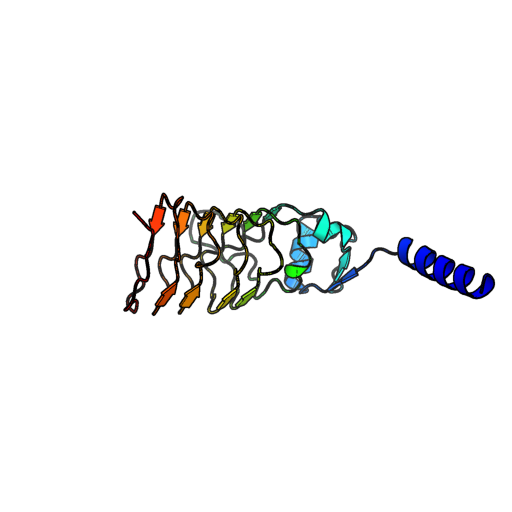147 ? -13.389 -4.663 4.730 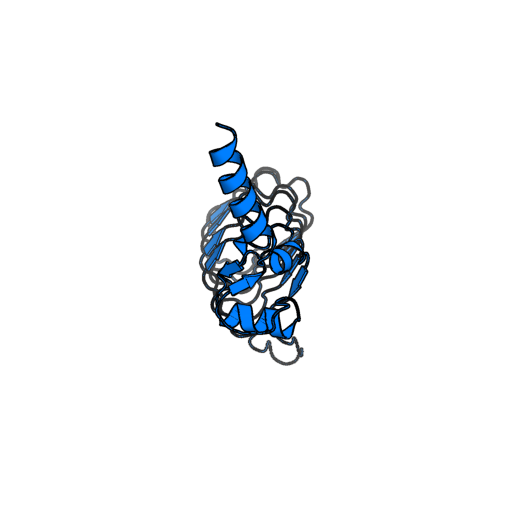1.00 96.94 147 ASN A O 1
ATOM 1131 N N . SER A 1 148 ? -14.995 -4.531 3.188 1.00 94.69 148 SER A N 1
ATOM 1132 C CA . SER A 1 148 ? -15.887 -5.515 3.833 1.00 94.69 148 SER A CA 1
ATOM 1133 C C . SER A 1 148 ? -15.330 -6.948 3.936 1.00 94.69 148 SER A C 1
ATOM 1135 O O . SER A 1 148 ? -15.803 -7.718 4.772 1.00 94.69 148 SER A O 1
ATOM 1137 N N . ALA A 1 149 ? -14.324 -7.311 3.132 1.00 97.19 149 ALA A N 1
ATOM 1138 C CA . ALA A 1 149 ? -13.746 -8.658 3.105 1.00 97.19 149 ALA A CA 1
ATOM 1139 C C . ALA A 1 149 ? -12.586 -8.894 4.089 1.00 97.19 149 ALA A C 1
ATOM 1141 O O . ALA A 1 149 ? -12.066 -10.011 4.118 1.00 97.19 149 ALA A O 1
ATOM 1142 N N . ILE A 1 150 ? -12.188 -7.892 4.887 1.00 97.50 150 ILE A N 1
ATOM 1143 C CA . ILE A 1 150 ? -11.058 -8.015 5.820 1.00 97.50 150 ILE A CA 1
ATOM 1144 C C . ILE A 1 150 ? -11.326 -9.133 6.835 1.00 97.50 150 ILE A C 1
ATOM 1146 O O . ILE A 1 150 ? -12.359 -9.149 7.505 1.00 97.50 150 ILE A O 1
ATOM 1150 N N . GLN A 1 151 ? -10.353 -10.036 6.953 1.00 97.56 151 GLN A N 1
ATOM 1151 C CA . GLN A 1 151 ? -10.328 -11.170 7.879 1.00 97.56 151 GLN A CA 1
ATOM 1152 C C . GLN A 1 151 ? -9.258 -10.985 8.955 1.00 97.56 151 GLN A C 1
ATOM 1154 O O . GLN A 1 151 ? -9.484 -11.329 10.117 1.00 97.56 151 GLN A O 1
ATOM 1159 N N . GLU A 1 152 ? -8.114 -10.411 8.575 1.00 97.88 152 GLU A N 1
ATOM 1160 C CA . GLU A 1 152 ? -6.987 -10.143 9.464 1.00 97.88 152 GLU A CA 1
ATOM 1161 C C . GLU A 1 152 ? -6.514 -8.699 9.297 1.00 97.88 152 GLU A C 1
ATOM 1163 O O . GLU A 1 152 ? -6.155 -8.276 8.194 1.00 97.88 152 GLU A O 1
ATOM 1168 N N . LEU A 1 153 ? -6.505 -7.958 10.405 1.00 97.38 153 LEU A N 1
ATOM 1169 C CA . LEU A 1 153 ? -6.073 -6.566 10.455 1.00 97.38 153 LEU A CA 1
ATOM 1170 C C . LEU A 1 153 ? -5.131 -6.337 11.635 1.00 97.38 153 LEU A C 1
ATOM 1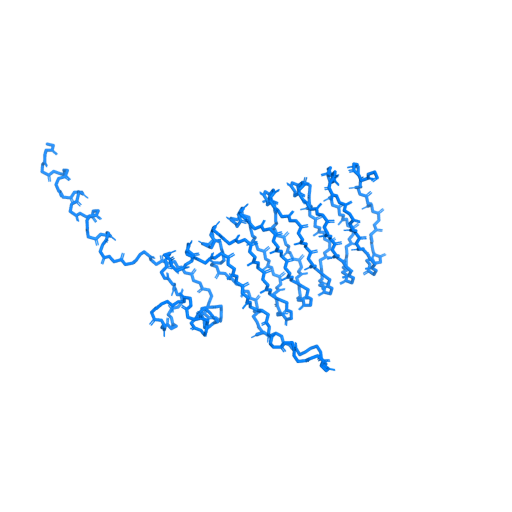172 O O . LEU A 1 153 ? -5.514 -6.527 12.791 1.00 97.38 153 LEU A O 1
ATOM 1176 N N . ASP A 1 154 ? -3.912 -5.896 11.339 1.00 97.81 154 ASP A N 1
ATOM 1177 C CA . ASP A 1 154 ? -2.932 -5.473 12.336 1.00 97.81 154 ASP A CA 1
ATOM 1178 C C . ASP A 1 154 ? -2.529 -4.016 12.095 1.00 97.81 154 ASP A C 1
ATOM 1180 O O . ASP A 1 154 ? -1.964 -3.685 11.054 1.00 97.81 154 ASP A O 1
ATOM 1184 N N . ILE A 1 155 ? -2.832 -3.148 13.059 1.00 96.44 155 ILE A N 1
ATOM 1185 C CA . ILE A 1 155 ? -2.456 -1.724 13.055 1.00 96.44 155 ILE A CA 1
ATOM 1186 C C . ILE A 1 155 ? -1.765 -1.381 14.381 1.00 96.44 155 ILE A C 1
ATOM 1188 O O . ILE A 1 155 ? -1.957 -0.314 14.967 1.00 96.44 155 ILE A O 1
ATOM 1192 N N . THR A 1 156 ? -1.003 -2.334 14.913 1.00 96.88 156 THR A N 1
ATOM 1193 C CA . THR A 1 156 ? -0.232 -2.158 16.146 1.00 96.88 156 THR A CA 1
ATOM 1194 C C . THR A 1 156 ? 0.820 -1.057 15.992 1.00 96.88 15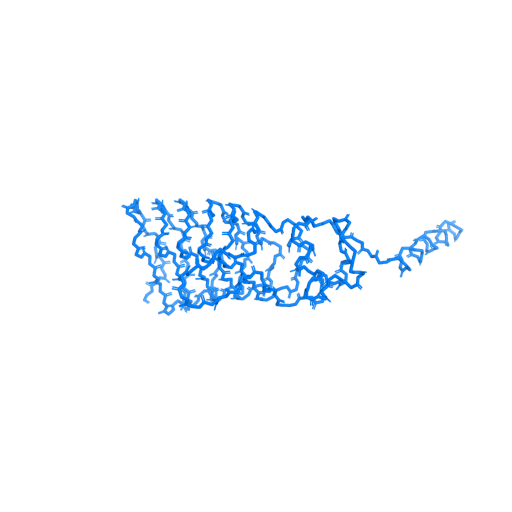6 THR A C 1
ATOM 1196 O O . THR A 1 156 ? 1.335 -0.858 14.897 1.00 96.88 156 THR A O 1
ATOM 1199 N N . ASP A 1 157 ? 1.163 -0.355 17.071 1.00 97.19 157 ASP A N 1
ATOM 1200 C CA . ASP A 1 157 ? 2.234 0.657 17.073 1.00 97.19 157 ASP A CA 1
ATOM 1201 C C . ASP A 1 157 ? 2.014 1.736 15.996 1.00 97.19 157 ASP A C 1
ATOM 1203 O O . ASP A 1 157 ? 2.744 1.833 15.009 1.00 97.19 157 ASP A O 1
ATOM 1207 N N . ASN A 1 158 ? 0.947 2.514 16.185 1.00 97.62 158 ASN A N 1
ATOM 1208 C CA . ASN A 1 158 ? 0.576 3.672 15.373 1.00 97.62 158 ASN A CA 1
ATOM 1209 C C . ASN A 1 158 ? 0.105 4.816 16.296 1.00 97.62 158 ASN A C 1
ATOM 1211 O O . ASN A 1 158 ? 0.087 4.694 17.523 1.00 97.62 158 ASN A O 1
ATOM 1215 N N . ASN A 1 159 ? -0.299 5.949 15.716 1.00 96.06 159 ASN A N 1
ATOM 1216 C CA . ASN A 1 159 ? -0.755 7.131 16.453 1.00 96.06 159 ASN A CA 1
ATOM 1217 C C . ASN A 1 159 ? -2.262 7.382 16.279 1.00 96.06 159 ASN A C 1
ATOM 1219 O O . ASN A 1 159 ? -2.704 8.536 16.289 1.00 96.06 159 ASN A O 1
ATOM 1223 N N . LEU A 1 160 ? -3.061 6.317 16.120 1.00 94.50 160 LEU A N 1
ATOM 1224 C CA . LEU A 1 160 ? -4.479 6.442 15.789 1.00 94.50 160 LEU A CA 1
ATOM 1225 C C . LEU A 1 160 ? -5.242 7.233 16.854 1.00 94.50 160 LEU A C 1
ATOM 1227 O O . LEU A 1 160 ? -5.193 6.930 18.045 1.00 94.50 160 LEU A O 1
ATOM 1231 N N . THR A 1 161 ? -6.005 8.220 16.394 1.00 93.19 161 THR A N 1
ATOM 1232 C CA . THR A 1 161 ? -6.989 8.965 17.195 1.00 93.19 161 THR A CA 1
ATOM 1233 C C . THR A 1 161 ? -8.406 8.457 16.943 1.00 93.19 161 THR A C 1
ATOM 1235 O O . THR A 1 161 ? -9.238 8.427 17.856 1.00 93.19 161 THR A O 1
ATOM 1238 N N . THR A 1 162 ? -8.659 8.019 15.705 1.00 89.44 162 THR A N 1
ATOM 1239 C CA . THR A 1 162 ? -9.928 7.483 15.213 1.00 89.44 162 THR A CA 1
ATOM 1240 C C . THR A 1 162 ? -9.675 6.328 14.246 1.00 89.44 162 THR A C 1
ATOM 1242 O O . THR A 1 162 ? -8.650 6.278 13.567 1.00 89.44 162 THR A O 1
ATOM 1245 N N . ILE A 1 163 ? -10.626 5.398 14.187 1.00 90.31 163 ILE A N 1
ATOM 1246 C CA . ILE A 1 163 ? -10.652 4.306 13.214 1.00 90.31 163 ILE A CA 1
ATOM 1247 C C . ILE A 1 163 ? -12.102 4.036 12.809 1.00 90.31 163 ILE A C 1
ATOM 1249 O O . ILE A 1 163 ? -12.991 3.931 13.663 1.00 90.31 163 ILE A O 1
ATOM 1253 N N . SER A 1 164 ? -12.338 3.917 11.505 1.00 91.31 164 SER A N 1
ATOM 1254 C CA . SER A 1 164 ? -13.653 3.587 10.950 1.00 91.31 164 SER A CA 1
ATOM 1255 C C . SER A 1 164 ? -13.633 2.158 10.430 1.00 91.31 164 SER A C 1
ATOM 1257 O O . SER A 1 164 ? -12.972 1.876 9.439 1.00 91.31 164 SER A O 1
ATOM 1259 N N . MET A 1 165 ? -14.347 1.238 11.083 1.00 88.75 165 MET A N 1
ATOM 1260 C CA . MET A 1 165 ? -14.352 -0.169 10.666 1.00 88.75 165 MET A CA 1
ATOM 1261 C C . MET A 1 165 ? -15.515 -0.510 9.734 1.00 88.75 165 MET A C 1
ATOM 1263 O O . MET A 1 165 ? -15.350 -1.339 8.847 1.00 88.75 165 MET A O 1
ATOM 1267 N N . GLY A 1 166 ? -16.687 0.113 9.885 1.00 88.06 166 GLY A N 1
ATOM 1268 C CA . GLY A 1 166 ? -17.907 -0.356 9.211 1.00 88.06 166 GLY A CA 1
ATOM 1269 C C . GLY A 1 166 ? -18.243 -1.817 9.559 1.00 88.06 166 GLY A C 1
ATOM 1270 O O . GLY A 1 166 ? -17.681 -2.382 10.494 1.00 88.06 166 GLY A O 1
ATOM 1271 N N . ASN A 1 167 ? -19.131 -2.453 8.788 1.00 87.25 167 ASN A N 1
ATOM 1272 C CA . ASN A 1 167 ? -19.462 -3.868 8.991 1.00 87.25 167 ASN A CA 1
ATOM 1273 C C . ASN A 1 167 ? -18.289 -4.763 8.550 1.00 87.25 167 ASN A C 1
ATOM 1275 O O . ASN A 1 167 ? -17.812 -4.665 7.413 1.00 87.25 167 ASN A O 1
ATOM 1279 N N . LYS A 1 168 ? -17.837 -5.637 9.453 1.00 90.69 168 LYS A N 1
ATOM 1280 C CA . LYS A 1 168 ? -16.691 -6.530 9.265 1.00 90.69 168 LYS A CA 1
ATOM 1281 C C . LYS A 1 168 ? -17.068 -7.974 9.599 1.00 90.69 168 LYS A C 1
ATOM 1283 O O . LYS A 1 168 ? -16.386 -8.644 10.364 1.00 90.69 168 LYS A O 1
ATOM 1288 N N . ALA A 1 169 ? -18.132 -8.463 8.963 1.00 89.50 169 ALA A N 1
ATOM 1289 C CA . ALA A 1 169 ? -18.708 -9.793 9.185 1.00 89.50 169 ALA A CA 1
ATOM 1290 C C . ALA A 1 169 ? -17.725 -10.982 9.079 1.00 89.50 169 ALA A C 1
ATOM 1292 O O . ALA A 1 169 ? -18.029 -12.055 9.589 1.00 89.50 169 ALA A O 1
ATOM 1293 N N . ASN A 1 170 ? -16.577 -10.816 8.410 1.00 91.56 170 ASN A N 1
ATOM 1294 C CA . ASN A 1 170 ? -15.570 -11.869 8.230 1.00 91.56 170 ASN A CA 1
ATOM 1295 C C . ASN A 1 170 ? -14.314 -11.690 9.107 1.00 91.56 170 ASN A C 1
ATOM 1297 O O . ASN A 1 170 ? -13.355 -12.443 8.939 1.00 91.56 170 ASN A O 1
ATOM 1301 N N . LEU A 1 171 ? -14.276 -10.697 10.001 1.00 94.62 171 LEU A N 1
ATOM 1302 C CA . LEU A 1 171 ? -13.083 -10.374 10.784 1.00 94.62 171 LEU A CA 1
ATOM 1303 C C . LEU A 1 171 ? -12.812 -11.453 11.836 1.00 94.62 171 LEU A C 1
ATOM 1305 O O . LEU A 1 171 ? -13.530 -11.568 12.822 1.00 94.62 171 LEU A O 1
ATOM 1309 N N . GLY A 1 172 ? -11.750 -12.229 11.629 1.00 93.69 172 GLY A N 1
ATOM 1310 C CA . GLY A 1 172 ? -11.290 -13.241 12.580 1.00 93.69 172 GLY A CA 1
ATOM 1311 C C . GLY A 1 172 ? -10.226 -12.719 13.545 1.00 93.69 172 GLY A C 1
ATOM 1312 O O . GLY A 1 172 ? -10.093 -13.236 14.654 1.00 93.69 172 GLY A O 1
ATOM 1313 N N . LYS A 1 173 ? -9.457 -11.698 13.139 1.00 94.06 173 LYS A N 1
ATOM 1314 C CA . LYS A 1 173 ? -8.370 -11.141 13.950 1.00 94.06 173 LYS A CA 1
ATOM 1315 C C . LYS A 1 173 ? -8.220 -9.635 13.756 1.00 94.06 173 LYS A C 1
ATOM 1317 O O . LYS A 1 173 ? -8.030 -9.160 12.638 1.00 94.06 173 LYS A O 1
ATOM 1322 N N . LEU A 1 174 ? -8.218 -8.914 14.875 1.00 93.81 174 LEU A N 1
ATOM 1323 C CA . LEU A 1 174 ? -7.952 -7.482 14.955 1.00 93.81 174 LEU A CA 1
ATOM 1324 C C . LEU A 1 174 ? -6.909 -7.202 16.039 1.00 93.81 174 LEU A C 1
ATOM 1326 O O . LEU A 1 174 ? -7.145 -7.507 17.209 1.00 93.81 174 LEU A O 1
ATOM 1330 N N . THR A 1 175 ? -5.793 -6.579 15.662 1.00 94.50 175 THR A N 1
ATOM 1331 C CA . THR A 1 175 ? -4.778 -6.088 16.603 1.00 94.50 175 THR A CA 1
ATOM 1332 C C . THR A 1 175 ? -4.646 -4.569 16.483 1.00 94.50 175 THR A C 1
ATOM 1334 O O . THR A 1 175 ? -4.373 -4.046 15.406 1.00 94.50 175 THR A O 1
ATOM 1337 N N . LEU A 1 176 ? -4.844 -3.862 17.600 1.00 92.69 176 LEU A N 1
ATOM 1338 C CA . LEU A 1 176 ? -4.789 -2.392 17.695 1.00 92.69 176 LEU A CA 1
ATOM 1339 C C . LEU A 1 176 ? -3.904 -1.907 18.858 1.00 92.69 176 LEU A C 1
ATOM 1341 O O . LEU A 1 176 ? -4.010 -0.755 19.283 1.00 92.69 176 LEU A O 1
ATOM 1345 N N . SER A 1 177 ? -3.065 -2.780 19.424 1.00 94.38 177 SER A N 1
ATOM 1346 C CA . SER A 1 177 ? -2.190 -2.436 20.553 1.00 94.38 177 SER A CA 1
ATOM 1347 C C . SER A 1 177 ? -1.298 -1.234 20.245 1.00 94.38 177 SER A C 1
ATOM 1349 O O . SER A 1 177 ? -0.967 -0.975 19.094 1.00 94.38 177 SER A O 1
ATOM 1351 N N . ASN A 1 178 ? -0.894 -0.503 21.285 1.00 94.94 178 ASN A N 1
ATOM 1352 C CA . ASN A 1 178 ? 0.003 0.650 21.166 1.00 94.94 178 ASN A CA 1
ATOM 1353 C C . ASN A 1 178 ? -0.505 1.738 20.201 1.00 94.94 178 ASN A C 1
ATOM 1355 O O . ASN A 1 178 ? 0.252 2.295 19.418 1.00 94.94 178 ASN A O 1
ATOM 1359 N N . ASN A 1 179 ? -1.795 2.063 20.314 1.00 94.12 179 ASN A N 1
ATOM 1360 C CA . ASN A 1 179 ? -2.405 3.275 19.767 1.00 94.12 179 ASN A CA 1
ATOM 1361 C C . ASN A 1 179 ? -2.923 4.138 20.930 1.00 94.12 179 ASN A C 1
ATOM 1363 O O . ASN A 1 179 ? -4.117 4.112 21.236 1.00 94.12 179 ASN A O 1
ATOM 1367 N N . PRO A 1 180 ? -2.045 4.856 21.654 1.00 91.44 180 PRO A N 1
ATOM 1368 C CA . PRO A 1 180 ? -2.381 5.453 22.952 1.00 91.44 180 PRO A CA 1
ATOM 1369 C C . PRO A 1 180 ? -3.435 6.569 22.881 1.00 91.44 180 PRO A C 1
ATOM 1371 O O . PRO A 1 180 ? -4.025 6.909 23.904 1.00 91.44 180 PRO A O 1
ATOM 1374 N N . ASN A 1 181 ? -3.675 7.132 21.692 1.00 91.00 181 ASN A N 1
ATOM 1375 C CA . ASN A 1 181 ? -4.568 8.273 21.482 1.00 91.00 181 ASN A CA 1
ATOM 1376 C C . ASN A 1 181 ? -5.963 7.881 20.965 1.00 91.00 181 ASN A C 1
ATOM 1378 O O . ASN A 1 181 ? -6.777 8.768 20.691 1.00 91.00 181 ASN A O 1
ATOM 1382 N N . ILE A 1 182 ? -6.260 6.583 20.826 1.00 85.75 182 ILE A N 1
ATOM 1383 C CA . ILE A 1 182 ? -7.547 6.134 20.293 1.00 85.75 182 ILE A CA 1
ATOM 1384 C C . ILE A 1 182 ? -8.660 6.449 21.299 1.00 85.75 182 ILE A C 1
ATOM 1386 O O . ILE A 1 182 ? -8.708 5.917 22.406 1.00 85.75 182 ILE A O 1
ATOM 1390 N N . SER A 1 183 ? -9.555 7.361 20.921 1.00 77.12 183 SER A N 1
ATOM 1391 C CA . SER A 1 183 ? -10.614 7.863 21.813 1.00 77.12 183 SER A CA 1
ATOM 1392 C C . SER A 1 183 ? -12.010 7.385 21.417 1.00 77.12 183 SER A C 1
ATOM 1394 O O . SER A 1 183 ? -12.917 7.362 22.248 1.00 77.12 183 SER A O 1
ATOM 1396 N N . ALA A 1 184 ? -12.177 6.956 20.165 1.00 68.56 184 ALA A N 1
ATOM 1397 C CA . ALA A 1 184 ? -13.417 6.409 19.640 1.00 68.56 184 ALA A CA 1
ATOM 1398 C C . ALA A 1 184 ? -13.117 5.213 18.732 1.00 68.56 184 ALA A C 1
ATOM 1400 O O . ALA A 1 184 ? -12.427 5.336 17.719 1.00 68.56 184 ALA A O 1
ATOM 1401 N N . LEU A 1 185 ? -13.669 4.058 19.099 1.00 67.69 185 LEU A N 1
ATOM 1402 C CA . LEU A 1 185 ? -13.635 2.840 18.302 1.00 67.69 185 LEU A CA 1
ATOM 1403 C C . LEU A 1 185 ? -15.039 2.605 17.733 1.00 67.69 185 LEU A C 1
ATOM 1405 O O . LEU A 1 185 ? -15.937 2.172 18.455 1.00 67.69 185 LEU A O 1
ATOM 1409 N N . ASN A 1 186 ? -15.254 2.908 16.448 1.00 66.44 186 ASN A N 1
ATOM 1410 C CA . ASN A 1 186 ? -16.513 2.579 15.776 1.00 66.44 186 ASN A CA 1
ATOM 1411 C C . ASN A 1 186 ? -16.426 1.175 15.160 1.00 66.44 186 ASN A C 1
ATOM 1413 O O . ASN A 1 186 ? -16.129 1.023 13.975 1.00 66.44 186 ASN A O 1
ATOM 1417 N N . ILE A 1 187 ? -16.684 0.161 15.988 1.00 62.75 187 ILE A N 1
ATOM 1418 C CA . ILE A 1 187 ? -16.709 -1.271 15.625 1.00 62.75 187 ILE A CA 1
ATOM 1419 C C . ILE A 1 187 ? -18.132 -1.808 15.432 1.00 62.75 187 ILE A C 1
ATOM 1421 O O . ILE A 1 187 ? -18.416 -2.963 15.739 1.00 62.75 187 ILE A O 1
ATOM 1425 N N . SER A 1 188 ? -19.064 -0.979 14.960 1.00 58.06 188 SER A N 1
ATOM 1426 C CA . SER A 1 188 ? -20.422 -1.460 14.684 1.00 58.06 188 SER A CA 1
ATOM 1427 C C . SER A 1 188 ? -20.393 -2.607 13.656 1.00 58.06 188 SER A C 1
ATOM 1429 O O . SER A 1 188 ? -20.008 -2.409 12.507 1.00 58.06 188 SER A O 1
ATOM 1431 N N . GLY A 1 189 ? -20.791 -3.816 14.070 1.00 52.78 189 GLY A N 1
ATOM 1432 C CA . GLY A 1 189 ? -20.790 -5.013 13.215 1.00 52.78 189 GLY A CA 1
ATOM 1433 C C . GLY A 1 189 ? -19.529 -5.886 13.288 1.00 52.78 189 GLY A C 1
ATOM 1434 O O . GLY A 1 189 ? -19.253 -6.607 12.330 1.00 52.78 189 GLY A O 1
ATOM 1435 N N . VAL A 1 190 ? -18.770 -5.805 14.386 1.00 54.72 190 VAL A N 1
ATOM 1436 C CA . VAL A 1 190 ? -17.805 -6.833 14.809 1.00 54.72 190 VAL A CA 1
ATOM 1437 C C . VAL A 1 190 ? -18.456 -7.591 15.975 1.00 54.72 190 VAL A C 1
ATOM 1439 O O . VAL A 1 190 ? -18.398 -7.109 17.106 1.00 54.72 190 VAL A O 1
ATOM 1442 N N . ASP A 1 191 ? -19.164 -8.687 15.687 1.00 51.31 191 ASP A N 1
ATOM 1443 C CA . ASP A 1 191 ? -19.742 -9.591 16.706 1.00 51.31 191 ASP A CA 1
ATOM 1444 C C . ASP A 1 191 ? -18.721 -10.648 17.158 1.00 51.31 191 ASP A C 1
ATOM 1446 O O . ASP A 1 191 ? -17.962 -11.144 16.291 1.00 51.31 191 ASP A O 1
#

Solvent-accessible surface area (backbone atoms only — not comparable to full-atom values): 9600 Å² total; per-residue (Å²): 116,73,71,62,49,54,53,52,51,50,54,52,55,56,52,74,73,47,82,57,71,43,62,33,37,58,72,44,43,48,51,31,33,74,69,60,48,32,80,82,66,60,89,76,40,49,38,45,45,66,41,34,50,70,35,40,66,46,78,54,44,31,80,82,62,92,79,68,83,52,71,19,71,62,41,57,52,55,54,47,52,55,57,23,41,49,22,29,34,42,34,44,27,28,21,47,30,35,60,46,72,46,57,51,24,44,52,23,28,36,43,37,44,28,41,27,51,26,49,43,68,42,50,57,62,23,45,52,26,27,38,40,34,43,27,42,28,50,30,40,54,48,65,38,46,54,29,42,44,29,28,37,40,34,45,27,41,26,49,24,39,41,46,40,38,38,52,28,86,54,55,77,43,80,43,60,53,63,30,90,54,54,78,50,81,48,54,62,53,65,130

Mean predicted aligned error: 7.69 Å

Nearest PDB structures (foldseek):
  3bz5-assembly1_A  TM=8.312E-01  e=2.604E-05  unclassified
  4puf-assembly1_A  TM=7.113E-01  e=2.696E-01  Salmonella enterica subsp. enterica serovar Typhimurium str. 14028S
  6nig-assembly1_B  TM=5.582E-01  e=3.533E-01  Homo sapiens
  4puf-assembly1_B  TM=7.560E-01  e=2.103E+00  Salmonella enterica subsp. enterica serovar Typhimurium str. 14028S
  6w78-assembly1_A  TM=4.144E-01  e=5.325E-02  Daucus carota

Foldseek 3Di:
DVVVVVVVVVVVVVVVPDFDKDFWDQLLVCQCLVVCLQVVSDRPRIGGLVSLQVDQEDAQFADPPPDPLDATSQDQDTPVNLSNLNHQYDHNERYAHAEDACCSVLNHAYDAYDNYAHQYYHDANNCNHAYEHHHNYAHQEDEQQRNQNHQEDAHAQYQHQDYHNHANQNHPYDHHHNNVNHDDYPPVHPD

Secondary structure (DSSP, 8-state):
-HHHHHHHHHHHHHHTTSPPEEE--HHHHHHHHHTT-STT---SSEEEHHHHHH-SEEE------TTS----S--S--TTGGG-TT--EEE-TTS---EEE-TT-TT--EEE--SS--SEEE-TT-TT--EEE--SS--SEEE-TT-TT--EEE--S---SEEE----TT--EEE--S-TT--EEE-TT--